Protein AF-A0A6M2AA33-F1 (afdb_monomer)

Foldseek 3Di:
DPDPPVVVVCVVCVVVVVVVVVVVVVVVVVVVVVVVVVVVVLVVLVVLLCVQCPVVVVVDQGDPVSLVSVVVSCVVVVVCLLVPLQSSLVSCVVVLNLVVSLVSLVVNLVVCDPVDPPLVSLLSVLVNCVSVVVLVVSLVSLVVSLVVDDPVCLVSNLVSLVSNLVSCVVVVNVVSNVVSVVVSVPRPCNVVVQVVQPDDPATPVNVSVVPD

Solvent-accessible surface area (backbone atoms only — not comparable to full-atom values): 11752 Å² total; per-residue (Å²): 132,81,78,55,70,67,58,57,52,45,66,78,40,43,68,60,52,51,50,50,50,52,52,51,53,51,51,51,53,51,52,50,51,52,51,53,50,53,54,52,51,50,53,49,47,55,52,50,48,54,56,56,54,47,50,46,76,74,75,40,69,57,52,73,68,48,46,55,54,42,52,58,44,35,74,77,40,61,86,48,42,89,80,41,28,68,59,53,21,53,22,27,46,78,68,72,35,35,82,73,13,45,61,33,47,52,54,49,52,59,74,42,48,86,78,47,56,67,72,61,49,54,53,50,54,30,52,47,29,48,58,72,65,40,47,67,65,23,40,55,49,42,54,56,50,57,79,69,56,54,86,90,38,50,66,58,46,46,54,43,29,53,47,46,25,55,37,24,52,77,69,71,34,62,71,59,18,51,52,34,44,60,50,35,70,70,37,91,53,32,71,72,54,46,62,75,35,63,67,86,93,51,38,55,68,51,64,60,58,76,74,113

Nearest PDB structures (foldseek):
  5dse-assembly1_A  TM=6.129E-01  e=1.299E-01  Homo sapiens
  5z56-assembly1_J  TM=4.951E-01  e=1.529E+00  Homo sapiens
  8i0p-assembly1_J  TM=4.428E-01  e=1.870E+00  Homo sapiens
  4lct-assembly2_D  TM=5.189E-01  e=2.405E+00  Arabidopsis thaliana
  1ya0-assembly1_A  TM=3.259E-01  e=2.529E+00  Homo sapiens

Secondary structure (DSSP, 8-state):
-PPPHHHHHHHHHHHHHHHHHHHHHHHHHHHHHHHHHHHHHHHHHHHHHHHHTHHHHTTPPPPHHHHHHHHHHHHH-GGGHHHHHHHHHHHHHHTT-HHHHHHHHHHHHHHHGGGS-HHHHHHHHHHHHHHTT-HHHHHHHHHHHHHH--GGGHHHHHHHHHHHHHHHHHTT-HHHHHHHHHHHHHSTTHHHHHGGG-STT--HHHHHHTT-

Structure (mmCIF, N/CA/C/O backbone):
data_AF-A0A6M2AA33-F1
#
_entr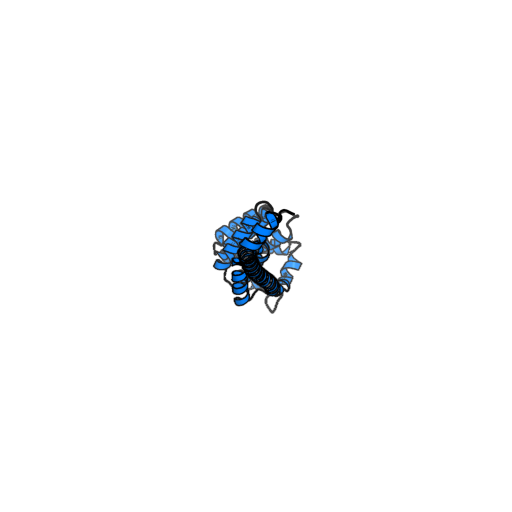y.id   AF-A0A6M2AA33-F1
#
loop_
_atom_site.group_PDB
_atom_site.id
_atom_site.type_symbol
_atom_site.label_atom_id
_atom_site.label_alt_id
_atom_site.label_comp_id
_atom_site.label_asym_id
_atom_site.label_entity_id
_atom_site.label_seq_id
_atom_site.pdbx_PDB_ins_code
_atom_site.Cartn_x
_atom_site.Cartn_y
_atom_site.Cartn_z
_atom_site.occupancy
_atom_site.B_iso_or_equiv
_atom_site.auth_seq_id
_atom_site.auth_comp_id
_atom_site.auth_asym_id
_atom_site.auth_atom_id
_atom_site.pdbx_PDB_model_num
ATOM 1 N N . MET A 1 1 ? 47.224 24.848 -67.887 1.00 54.09 1 MET A N 1
ATOM 2 C CA . MET A 1 1 ? 46.163 24.772 -66.863 1.00 54.09 1 MET A CA 1
ATOM 3 C C . MET A 1 1 ? 46.565 23.657 -65.926 1.00 54.09 1 MET A C 1
ATOM 5 O O . MET A 1 1 ? 46.450 22.503 -66.313 1.00 54.09 1 MET A O 1
ATOM 9 N N . ASP A 1 2 ? 47.144 24.000 -64.777 1.00 67.44 2 ASP A N 1
ATOM 10 C CA . ASP A 1 2 ? 47.536 22.997 -63.789 1.00 67.44 2 ASP A CA 1
ATOM 11 C C . ASP A 1 2 ? 46.277 22.327 -63.248 1.00 67.44 2 ASP A C 1
ATOM 13 O O . ASP A 1 2 ? 45.377 22.988 -62.723 1.00 67.44 2 ASP A O 1
ATOM 17 N N . GLU A 1 3 ? 46.196 21.011 -63.436 1.00 64.12 3 GLU A N 1
ATOM 18 C CA . GLU A 1 3 ? 45.145 20.188 -62.860 1.00 64.12 3 GLU A CA 1
ATOM 19 C C . GLU A 1 3 ? 45.137 20.434 -61.348 1.00 64.12 3 GLU A C 1
ATOM 21 O O . GLU A 1 3 ? 46.143 20.253 -60.655 1.00 64.12 3 GLU A O 1
ATOM 26 N N . ASN A 1 4 ? 44.009 20.932 -60.844 1.00 82.69 4 ASN A N 1
ATOM 27 C CA . ASN A 1 4 ? 43.891 21.364 -59.465 1.00 82.69 4 ASN A CA 1
ATOM 28 C C . ASN A 1 4 ? 44.248 20.191 -58.533 1.00 82.69 4 ASN A C 1
ATOM 30 O O . ASN A 1 4 ? 43.625 19.131 -58.614 1.00 82.69 4 ASN A O 1
ATOM 34 N N . LYS A 1 5 ? 45.242 20.362 -57.648 1.00 83.19 5 LYS A N 1
ATOM 35 C CA . LYS A 1 5 ? 45.753 19.306 -56.747 1.00 83.19 5 LYS A CA 1
ATOM 36 C C . LYS A 1 5 ? 44.637 18.604 -55.962 1.00 83.19 5 LYS A C 1
ATOM 38 O O . LYS A 1 5 ? 44.730 17.405 -55.707 1.00 83.19 5 LYS A O 1
ATOM 43 N N . TYR A 1 6 ? 43.561 19.329 -55.650 1.00 81.94 6 TYR A N 1
ATOM 44 C CA . TYR A 1 6 ? 42.357 18.783 -55.022 1.00 81.94 6 TYR A CA 1
ATOM 45 C C . TYR A 1 6 ? 41.650 17.726 -55.879 1.00 81.94 6 TYR A C 1
ATOM 47 O O . TYR A 1 6 ? 41.199 16.719 -55.346 1.00 81.94 6 TYR A O 1
ATOM 55 N N . PHE A 1 7 ? 41.585 17.915 -57.198 1.00 84.00 7 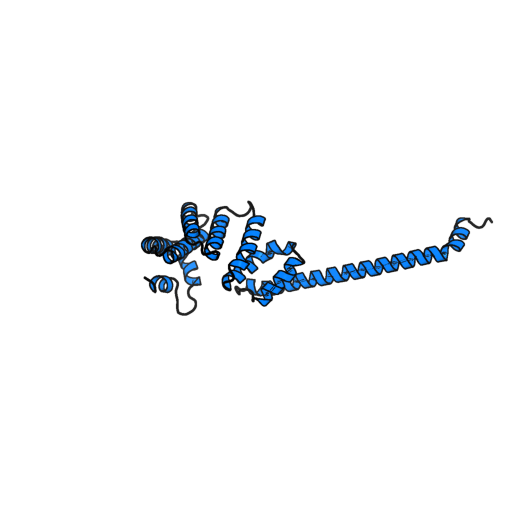PHE A N 1
ATOM 56 C CA . PHE A 1 7 ? 40.904 17.008 -58.123 1.00 84.00 7 PHE A CA 1
ATOM 57 C C . PHE A 1 7 ? 41.659 15.685 -58.280 1.00 84.00 7 PHE A C 1
ATOM 59 O O . PHE A 1 7 ? 41.054 14.614 -58.262 1.00 84.00 7 PHE A O 1
ATOM 66 N N . LYS A 1 8 ? 42.995 15.752 -58.349 1.00 85.31 8 LYS A N 1
ATOM 67 C CA . LYS A 1 8 ? 43.857 14.564 -58.388 1.00 85.31 8 LYS A CA 1
ATOM 68 C C . LYS A 1 8 ? 43.760 13.758 -57.091 1.00 85.31 8 LYS A C 1
ATOM 70 O O . LYS A 1 8 ? 43.534 12.555 -57.138 1.00 85.31 8 LYS A O 1
ATOM 75 N N . PHE A 1 9 ? 43.817 14.435 -55.942 1.00 86.56 9 PHE A N 1
ATOM 76 C CA . PHE A 1 9 ? 43.623 13.796 -54.640 1.00 86.56 9 PHE A CA 1
ATOM 77 C C . PHE A 1 9 ? 42.242 13.138 -54.518 1.00 86.56 9 PHE A C 1
ATOM 79 O O . PHE A 1 9 ? 42.139 11.994 -54.078 1.00 86.56 9 PHE A O 1
ATOM 86 N N . LEU A 1 10 ? 41.177 13.828 -54.947 1.00 85.62 10 LEU A N 1
ATOM 87 C CA . LEU A 1 10 ? 39.830 13.261 -54.927 1.00 85.62 10 LEU A CA 1
ATOM 88 C C . LEU A 1 10 ? 39.758 11.996 -55.776 1.00 85.62 10 LEU A C 1
ATOM 90 O O . LEU A 1 10 ? 39.227 10.999 -55.311 1.00 85.62 10 LEU A O 1
ATOM 94 N N . LYS A 1 11 ? 40.323 12.016 -56.986 1.00 87.06 11 LYS A N 1
ATOM 95 C CA . LYS A 1 11 ? 40.322 10.872 -57.904 1.00 87.06 11 LYS A CA 1
ATOM 96 C C . LYS A 1 11 ? 41.079 9.670 -57.332 1.00 87.06 11 LYS A C 1
ATOM 98 O O . LYS A 1 11 ? 40.571 8.553 -57.408 1.00 87.06 11 LYS A O 1
ATOM 103 N N . ASP A 1 12 ? 42.230 9.906 -56.705 1.00 92.12 12 ASP A N 1
ATOM 104 C CA . ASP A 1 12 ? 43.079 8.853 -56.130 1.00 92.12 12 ASP A CA 1
ATOM 105 C C . ASP A 1 12 ? 42.473 8.233 -54.856 1.00 92.12 12 ASP A C 1
ATOM 107 O O . ASP A 1 12 ? 42.711 7.063 -54.545 1.00 92.12 12 ASP A O 1
ATOM 111 N N . HIS A 1 13 ? 41.650 8.992 -54.125 1.00 91.88 13 HIS A N 1
ATOM 112 C CA . HIS A 1 13 ? 41.056 8.563 -52.855 1.00 91.88 13 HIS A CA 1
ATOM 113 C C . HIS A 1 13 ? 39.532 8.352 -52.896 1.00 91.88 13 HIS A C 1
ATOM 115 O O . HIS A 1 13 ? 38.956 7.951 -51.883 1.00 91.88 13 HIS A O 1
ATOM 121 N N . TRP A 1 14 ? 38.873 8.550 -54.044 1.00 90.88 14 TRP A N 1
ATOM 122 C CA . TRP A 1 14 ? 37.409 8.503 -54.186 1.00 90.88 14 TRP A CA 1
ATOM 123 C C . TRP A 1 14 ? 36.806 7.181 -53.713 1.00 90.88 14 TRP A C 1
ATOM 125 O O . TRP A 1 14 ? 35.816 7.174 -52.987 1.00 90.88 14 TRP A O 1
ATOM 135 N N . SER A 1 15 ? 37.434 6.056 -54.064 1.00 90.56 15 SER A N 1
ATOM 136 C CA . SER A 1 15 ? 36.975 4.725 -53.653 1.00 90.56 15 SER A CA 1
ATOM 137 C C . SER A 1 15 ? 37.014 4.542 -52.135 1.00 90.56 15 SER A C 1
ATOM 139 O O . SER A 1 15 ? 36.068 4.008 -51.565 1.00 90.56 15 SER A O 1
ATOM 141 N N . LYS A 1 16 ? 38.062 5.039 -51.464 1.00 92.50 16 LYS A N 1
ATOM 142 C CA . LYS A 1 16 ? 38.209 4.982 -50.000 1.00 92.50 16 LYS A CA 1
ATOM 143 C C . LYS A 1 16 ? 37.218 5.909 -49.296 1.00 92.50 16 LYS A C 1
ATOM 145 O O . LYS A 1 16 ? 36.658 5.522 -48.275 1.00 92.50 16 LYS A O 1
ATOM 150 N N . LEU A 1 17 ? 36.975 7.099 -49.852 1.00 92.06 17 LEU A N 1
ATOM 151 C CA . LEU A 1 17 ? 35.977 8.043 -49.339 1.00 92.06 17 LEU A CA 1
ATOM 152 C C . LEU A 1 17 ? 34.556 7.483 -49.470 1.00 92.06 17 LEU A C 1
ATOM 154 O O . LEU A 1 17 ? 33.798 7.526 -48.503 1.00 92.06 17 LEU A O 1
ATOM 158 N N . LEU A 1 18 ? 34.218 6.891 -50.620 1.00 92.88 18 LEU A N 1
ATOM 159 C CA . LEU A 1 18 ? 32.941 6.203 -50.823 1.00 92.88 18 LEU A CA 1
ATOM 160 C C . LEU A 1 18 ? 32.764 5.035 -49.853 1.00 92.88 18 LEU A C 1
ATOM 162 O O . LEU A 1 18 ? 31.696 4.902 -49.261 1.00 92.88 18 LEU A O 1
ATOM 166 N N . LEU A 1 19 ? 33.800 4.213 -49.658 1.00 93.62 19 LEU A N 1
ATOM 167 C CA . LEU A 1 19 ? 33.738 3.085 -48.726 1.00 93.62 19 LEU A CA 1
ATOM 168 C C . LEU A 1 19 ? 33.551 3.559 -47.279 1.00 93.62 19 LEU A C 1
ATOM 170 O O . LEU A 1 19 ? 32.743 2.992 -46.549 1.00 93.62 19 LEU A O 1
ATOM 174 N N . GLY A 1 20 ? 34.256 4.623 -46.882 1.00 92.56 20 GLY A N 1
ATOM 175 C CA . GLY A 1 20 ? 34.097 5.250 -45.571 1.00 92.56 20 GLY A CA 1
ATOM 176 C C . GLY A 1 20 ? 32.687 5.804 -45.360 1.00 92.56 20 GLY A C 1
ATOM 177 O O . GLY A 1 20 ? 32.085 5.569 -44.314 1.00 92.56 20 GLY A O 1
ATOM 178 N N . PHE A 1 21 ? 32.124 6.466 -46.373 1.00 94.00 21 PHE A N 1
ATOM 179 C CA . PHE A 1 21 ? 30.750 6.961 -46.334 1.00 94.00 21 PHE A CA 1
ATOM 180 C C . PHE A 1 21 ? 29.724 5.822 -46.237 1.00 94.00 21 PHE A C 1
ATOM 182 O O . PHE A 1 21 ? 28.820 5.882 -45.407 1.00 94.00 21 PHE A O 1
ATOM 189 N N . LEU A 1 22 ? 29.885 4.754 -47.024 1.00 94.06 22 LEU A N 1
ATOM 190 C CA . LEU A 1 22 ? 29.022 3.566 -46.980 1.00 94.06 22 LEU A CA 1
ATOM 191 C C . LEU A 1 22 ? 29.078 2.852 -45.626 1.00 94.06 22 LEU A C 1
ATOM 193 O O . LEU A 1 22 ? 28.038 2.456 -45.095 1.00 94.06 22 LEU A O 1
ATOM 197 N N . ALA A 1 23 ? 30.272 2.713 -45.047 1.00 93.19 23 ALA A N 1
ATOM 198 C CA . ALA A 1 23 ? 30.443 2.143 -43.716 1.00 93.19 23 ALA A CA 1
ATOM 199 C C . ALA A 1 23 ? 29.751 3.006 -42.650 1.00 93.19 23 ALA A C 1
ATOM 201 O O . ALA A 1 23 ? 28.989 2.483 -41.837 1.00 93.19 23 ALA A O 1
ATOM 202 N N . PHE A 1 24 ? 29.937 4.329 -42.699 1.00 94.56 24 PHE A N 1
ATOM 203 C CA . PHE A 1 24 ? 29.270 5.261 -41.790 1.00 94.56 24 PHE A CA 1
ATOM 204 C C . PHE A 1 24 ? 27.740 5.206 -41.921 1.00 94.56 24 PHE A C 1
ATOM 206 O O . PHE A 1 24 ? 27.044 5.083 -40.915 1.00 94.56 24 PHE A O 1
ATOM 213 N N . ALA A 1 25 ? 27.212 5.216 -43.148 1.00 93.44 25 ALA A N 1
ATOM 214 C CA . ALA A 1 25 ? 25.778 5.105 -43.407 1.00 93.44 25 ALA A CA 1
ATOM 215 C C . ALA A 1 25 ? 25.199 3.774 -42.898 1.00 93.44 25 ALA A C 1
ATOM 217 O O . ALA A 1 25 ? 24.106 3.752 -42.335 1.00 93.44 25 ALA A O 1
ATOM 218 N N . SER A 1 26 ? 25.947 2.675 -43.033 1.00 91.25 26 SER A N 1
ATOM 219 C CA . SER A 1 26 ? 25.537 1.357 -42.534 1.00 91.25 26 SER A CA 1
ATOM 220 C C . SER A 1 26 ? 25.468 1.325 -41.007 1.00 91.25 26 SER A C 1
ATOM 222 O O . SER A 1 26 ? 24.480 0.850 -40.452 1.00 91.25 26 SER A O 1
ATOM 224 N N . VAL A 1 27 ? 26.471 1.884 -40.321 1.00 93.25 27 VAL A N 1
ATOM 225 C CA . VAL A 1 27 ? 26.475 2.009 -38.853 1.00 93.25 27 VAL A CA 1
ATOM 226 C C . VAL A 1 27 ? 25.338 2.917 -38.380 1.00 93.25 27 VAL A C 1
ATOM 228 O O . VAL A 1 27 ? 24.640 2.565 -37.431 1.00 93.25 27 VAL A O 1
ATOM 231 N N . ALA A 1 28 ? 25.097 4.039 -39.063 1.00 92.06 28 ALA A N 1
ATOM 232 C CA . ALA A 1 28 ? 23.997 4.947 -38.749 1.00 92.06 28 ALA A CA 1
ATOM 233 C C . ALA A 1 28 ? 22.626 4.264 -38.900 1.00 92.06 28 ALA A C 1
ATOM 235 O O . ALA A 1 28 ? 21.805 4.336 -37.987 1.00 92.06 28 ALA A O 1
ATOM 236 N N . ALA A 1 29 ? 22.402 3.530 -39.995 1.00 90.25 29 ALA A N 1
ATOM 237 C CA . ALA A 1 29 ? 21.167 2.779 -40.219 1.00 90.25 29 ALA A CA 1
ATOM 238 C C . ALA A 1 29 ? 20.959 1.666 -39.174 1.00 90.25 29 ALA A C 1
ATOM 240 O O . ALA A 1 29 ? 19.836 1.428 -38.722 1.00 90.25 29 ALA A O 1
ATOM 241 N N . TRP A 1 30 ? 22.036 0.994 -38.754 1.00 90.06 30 TRP A N 1
ATOM 242 C CA . TRP A 1 30 ? 21.978 -0.028 -37.707 1.00 90.06 30 TRP A CA 1
ATOM 243 C C . TRP A 1 30 ? 21.672 0.579 -36.332 1.00 90.06 30 TRP A C 1
ATOM 245 O O . TRP A 1 30 ? 20.801 0.079 -35.618 1.00 90.06 30 TRP A O 1
ATOM 255 N N . GLY A 1 31 ? 22.316 1.700 -35.994 1.00 86.81 31 GLY A N 1
ATOM 256 C CA . GLY A 1 31 ? 22.050 2.459 -34.771 1.00 86.81 31 GLY A CA 1
ATOM 257 C C . GLY A 1 31 ? 20.616 2.987 -34.711 1.00 86.81 31 GLY A C 1
ATOM 258 O O . GLY A 1 31 ? 19.946 2.843 -33.689 1.00 86.81 31 GLY A O 1
ATOM 259 N N . GLU A 1 32 ? 20.097 3.517 -35.821 1.00 85.38 32 GLU A N 1
ATOM 260 C CA . GLU A 1 32 ? 18.709 3.974 -35.911 1.00 85.38 32 GLU A CA 1
ATOM 261 C C . GLU A 1 32 ? 17.716 2.818 -35.728 1.00 85.38 32 GLU A C 1
ATOM 263 O O . GLU A 1 32 ? 16.722 2.955 -35.010 1.00 85.38 32 GLU A O 1
ATOM 268 N N . ARG A 1 33 ? 17.990 1.653 -36.328 1.00 86.06 33 ARG A N 1
ATOM 269 C CA . ARG A 1 33 ? 17.155 0.457 -36.164 1.00 86.06 33 ARG A CA 1
ATOM 270 C C . ARG A 1 33 ? 17.112 -0.009 -34.708 1.00 86.06 33 ARG A C 1
ATOM 272 O O . ARG A 1 33 ? 16.024 -0.300 -34.206 1.00 86.06 33 ARG A O 1
ATOM 279 N N . LEU A 1 34 ? 18.260 -0.043 -34.030 1.00 84.75 34 LEU A N 1
ATOM 280 C CA . LEU A 1 34 ? 18.336 -0.389 -32.609 1.00 84.75 34 LEU A CA 1
ATOM 281 C C . LEU A 1 34 ? 17.551 0.617 -31.759 1.00 84.75 34 LEU A C 1
ATOM 283 O O . LEU A 1 34 ? 16.689 0.208 -30.980 1.00 84.75 34 LEU A O 1
ATOM 287 N N . TRP A 1 35 ? 17.736 1.922 -31.980 1.00 75.81 35 TRP A N 1
ATOM 288 C CA . TRP A 1 35 ? 16.995 2.956 -31.251 1.00 75.81 35 TRP A CA 1
ATOM 289 C C . TRP A 1 35 ? 15.481 2.827 -31.460 1.00 75.81 35 TRP A C 1
ATOM 291 O O . TRP A 1 35 ? 14.714 2.796 -30.495 1.00 75.81 35 TRP A O 1
ATOM 301 N N . ARG A 1 36 ? 15.021 2.697 -32.709 1.00 77.75 36 ARG A N 1
ATOM 302 C CA . ARG A 1 36 ? 13.590 2.549 -33.019 1.00 77.75 36 ARG A CA 1
ATOM 303 C C . ARG A 1 36 ? 12.986 1.312 -32.359 1.00 77.75 36 ARG A C 1
ATOM 305 O O . ARG A 1 36 ? 11.863 1.396 -31.863 1.00 77.75 36 ARG A O 1
ATOM 312 N N . SER A 1 37 ? 13.716 0.196 -32.315 1.00 74.81 37 SER A N 1
ATOM 313 C CA . SER A 1 37 ? 13.243 -1.024 -31.651 1.00 74.81 37 SER A CA 1
ATOM 314 C C . SER A 1 37 ? 13.042 -0.816 -30.145 1.00 74.81 37 SER A C 1
ATOM 316 O O . SER A 1 37 ? 11.952 -1.084 -29.642 1.00 74.81 37 SER A O 1
ATOM 318 N N . HIS A 1 38 ? 14.012 -0.202 -29.457 1.00 75.69 38 HIS A N 1
ATOM 319 C CA . HIS A 1 38 ? 13.897 0.129 -28.034 1.00 75.69 38 HIS A CA 1
ATOM 320 C C . HIS A 1 38 ? 12.766 1.122 -27.753 1.00 75.69 38 HIS A C 1
ATOM 322 O O . HIS A 1 38 ? 11.994 0.927 -26.817 1.00 75.69 38 HIS A O 1
ATOM 328 N N . LYS A 1 39 ? 12.610 2.158 -28.588 1.00 77.38 39 LYS A N 1
ATOM 329 C CA . LYS A 1 39 ? 11.526 3.140 -28.439 1.00 77.38 39 LYS A CA 1
ATOM 330 C C . LYS A 1 39 ? 10.148 2.503 -28.631 1.00 77.38 39 LYS A C 1
ATOM 332 O O . LYS A 1 39 ? 9.214 2.826 -27.905 1.00 77.38 39 LYS A O 1
ATOM 337 N N . THR A 1 40 ? 10.023 1.588 -29.592 1.00 82.69 40 THR A N 1
ATOM 338 C CA . THR A 1 40 ? 8.765 0.872 -29.851 1.00 82.69 40 THR A CA 1
ATOM 339 C C . THR A 1 40 ? 8.406 -0.032 -28.677 1.00 82.69 40 THR A C 1
ATOM 341 O O . THR A 1 40 ? 7.270 0.008 -28.215 1.00 82.69 40 THR A O 1
ATOM 344 N N . GLN A 1 41 ? 9.378 -0.780 -28.152 1.00 85.38 41 GLN A N 1
ATOM 345 C CA . GLN A 1 41 ? 9.170 -1.646 -26.995 1.00 85.38 41 GLN A CA 1
ATOM 346 C C . GLN A 1 41 ? 8.809 -0.848 -25.737 1.00 85.38 41 GLN A C 1
ATOM 348 O O . GLN A 1 41 ? 7.858 -1.191 -25.048 1.00 85.38 41 GLN A O 1
ATOM 353 N N . SER A 1 42 ? 9.505 0.259 -25.474 1.00 85.88 42 SER A N 1
ATOM 354 C CA . SER A 1 42 ? 9.192 1.143 -24.348 1.00 85.88 42 SER A CA 1
ATOM 355 C C . SER A 1 42 ? 7.762 1.691 -24.442 1.00 85.88 42 SER A C 1
ATOM 357 O O . SER A 1 42 ? 7.003 1.592 -23.483 1.00 85.88 42 SER A O 1
ATOM 359 N N . ASN A 1 43 ? 7.331 2.161 -25.619 1.00 88.44 43 ASN A N 1
ATOM 360 C CA . ASN A 1 43 ? 5.949 2.610 -25.829 1.00 88.44 43 ASN A CA 1
ATOM 361 C C . ASN A 1 43 ? 4.917 1.494 -25.577 1.00 88.44 43 ASN A C 1
ATOM 363 O O . ASN A 1 43 ? 3.854 1.758 -25.012 1.00 88.44 43 ASN A O 1
ATOM 367 N N . GLN A 1 44 ? 5.222 0.261 -25.992 1.00 91.75 44 GLN A N 1
ATOM 368 C CA . GLN A 1 44 ? 4.376 -0.904 -25.727 1.00 91.75 44 GLN A CA 1
ATOM 369 C C . GLN A 1 44 ? 4.294 -1.202 -24.226 1.00 91.75 44 GLN A C 1
ATOM 371 O O . GLN A 1 44 ? 3.191 -1.386 -23.716 1.00 91.75 44 GLN A O 1
ATOM 376 N N . ASP A 1 45 ? 5.421 -1.167 -23.513 1.00 93.00 45 ASP A N 1
ATOM 377 C CA . ASP A 1 45 ? 5.481 -1.382 -22.065 1.00 93.00 45 ASP A CA 1
ATOM 378 C C . ASP A 1 45 ? 4.654 -0.324 -21.302 1.00 93.00 45 ASP A C 1
ATOM 380 O O . ASP A 1 45 ? 3.857 -0.674 -20.430 1.00 93.00 45 ASP A O 1
ATOM 384 N N . TYR A 1 46 ? 4.745 0.964 -21.664 1.00 92.56 46 TYR A N 1
ATOM 385 C CA . TYR A 1 46 ? 3.922 2.022 -21.052 1.00 92.56 46 TYR A CA 1
ATOM 386 C C . TYR A 1 46 ? 2.423 1.842 -21.324 1.00 92.56 46 TYR A C 1
ATOM 388 O O . TYR A 1 46 ? 1.591 2.078 -20.436 1.00 92.56 46 TYR A O 1
ATOM 396 N N . SER A 1 47 ? 2.063 1.445 -22.548 1.00 92.50 47 SER A N 1
ATOM 397 C CA . SER A 1 47 ? 0.673 1.178 -22.921 1.00 92.50 47 SER A CA 1
ATOM 398 C C . SER A 1 47 ? 0.120 -0.016 -22.144 1.00 92.50 47 SER A C 1
ATOM 400 O O . SER A 1 47 ? -0.964 0.082 -21.567 1.00 92.50 47 SER A O 1
ATOM 402 N N . LEU A 1 48 ? 0.901 -1.094 -22.042 1.00 93.31 48 LEU A N 1
ATOM 403 C CA . LEU A 1 48 ? 0.545 -2.286 -21.284 1.00 93.31 48 LEU A CA 1
ATOM 404 C C . LEU A 1 48 ? 0.400 -1.981 -19.791 1.00 93.31 48 LEU A C 1
ATOM 406 O O . LEU A 1 48 ? -0.610 -2.354 -19.204 1.00 93.31 48 LEU A O 1
ATOM 410 N N . ALA A 1 49 ? 1.332 -1.238 -19.186 1.00 93.06 49 ALA A N 1
ATOM 411 C CA . ALA A 1 49 ? 1.197 -0.797 -17.798 1.00 93.06 49 ALA A CA 1
ATOM 412 C C . ALA A 1 49 ? -0.098 -0.001 -17.593 1.00 93.06 49 ALA A C 1
ATOM 414 O O . ALA A 1 49 ? -0.860 -0.259 -16.667 1.00 93.06 49 ALA A O 1
ATOM 415 N N . THR A 1 50 ? -0.397 0.940 -18.489 1.00 92.12 50 THR A N 1
ATOM 416 C CA . THR A 1 50 ? -1.632 1.733 -18.399 1.00 92.12 50 THR A CA 1
ATOM 417 C C . THR A 1 50 ? -2.879 0.850 -18.453 1.00 92.12 50 THR A C 1
ATOM 419 O O . THR A 1 50 ? -3.810 1.076 -17.683 1.00 92.12 50 THR A O 1
ATOM 422 N N . HIS A 1 51 ? -2.877 -0.174 -19.309 1.00 91.69 51 HIS A N 1
ATOM 423 C CA . HIS A 1 51 ? -3.963 -1.146 -19.403 1.00 91.69 51 HIS A CA 1
ATOM 424 C C . HIS A 1 51 ? -4.080 -2.017 -18.143 1.00 91.69 51 HIS A C 1
ATOM 426 O O . HIS A 1 51 ? -5.176 -2.155 -17.607 1.00 91.69 51 HIS A O 1
ATOM 432 N N . ILE A 1 52 ? -2.964 -2.551 -17.632 1.00 91.38 52 ILE A N 1
ATOM 433 C CA . ILE A 1 52 ? -2.921 -3.351 -16.395 1.00 91.38 52 ILE A CA 1
ATOM 434 C C . ILE A 1 52 ? -3.560 -2.579 -15.238 1.00 91.38 52 ILE A C 1
ATOM 436 O O . ILE A 1 52 ? -4.432 -3.093 -14.549 1.00 91.38 52 ILE A O 1
ATOM 440 N N . PHE A 1 53 ? -3.178 -1.315 -15.054 1.00 92.81 53 PHE A N 1
ATOM 441 C CA . PHE A 1 53 ? -3.667 -0.503 -13.942 1.00 92.81 53 PHE A CA 1
ATOM 442 C C . PHE A 1 53 ? -5.021 0.178 -14.206 1.00 92.81 53 PHE A C 1
ATOM 444 O O . PHE A 1 53 ? -5.442 1.000 -13.386 1.00 92.81 53 PHE A O 1
ATOM 451 N N . ALA A 1 54 ? -5.696 -0.122 -15.322 1.00 89.31 54 ALA A N 1
ATOM 452 C CA . ALA A 1 54 ? -7.022 0.413 -15.627 1.00 89.31 54 ALA A CA 1
ATOM 453 C C . ALA A 1 54 ? -8.129 -0.272 -14.810 1.00 89.31 54 ALA A C 1
ATOM 455 O O . ALA A 1 54 ? -9.060 0.408 -14.385 1.00 89.31 54 ALA A O 1
ATOM 456 N N . SER A 1 55 ? -8.020 -1.579 -14.537 1.00 80.31 55 SER A N 1
ATOM 457 C CA . SER A 1 55 ? -8.964 -2.297 -13.659 1.00 80.31 55 SER A CA 1
ATOM 458 C C . SER A 1 55 ? -8.933 -1.749 -12.233 1.00 80.31 55 SER A C 1
ATOM 460 O O . SER A 1 55 ? -9.979 -1.483 -11.650 1.00 80.31 55 SER A O 1
ATOM 462 N N . PHE A 1 56 ? -7.740 -1.418 -11.731 1.00 85.62 56 PHE A N 1
ATOM 463 C CA . PHE A 1 56 ? -7.577 -0.801 -10.414 1.00 85.62 56 PHE A CA 1
ATOM 464 C C . PHE A 1 56 ? -8.326 0.533 -10.274 1.00 85.62 56 PHE A C 1
ATOM 466 O O . PHE A 1 56 ? -8.813 0.868 -9.199 1.00 85.62 56 PHE A O 1
ATOM 473 N N . GLN A 1 57 ? -8.471 1.303 -11.359 1.00 80.44 57 GLN A N 1
ATOM 474 C CA . GLN A 1 57 ? -9.253 2.550 -11.333 1.00 80.44 57 GLN A CA 1
ATOM 475 C C . GLN A 1 57 ? -10.759 2.308 -11.187 1.00 80.44 57 GLN A C 1
ATOM 477 O O . GLN A 1 57 ? -11.479 3.218 -10.790 1.00 80.44 57 GLN A O 1
ATOM 482 N N . LYS A 1 58 ? -11.229 1.097 -11.497 1.00 83.62 58 LYS A N 1
ATOM 483 C CA . LYS A 1 58 ? -12.622 0.676 -11.329 1.00 83.62 58 LYS A CA 1
ATOM 484 C C . LYS A 1 58 ? -12.899 0.084 -9.942 1.00 83.62 58 LYS A C 1
ATOM 486 O O . LYS A 1 58 ? -14.020 -0.335 -9.696 1.00 83.62 58 LYS A O 1
ATOM 491 N N . GLY A 1 59 ? -11.904 0.063 -9.050 1.00 80.50 59 GLY A N 1
ATOM 492 C CA . GLY A 1 59 ? -12.023 -0.488 -7.696 1.00 80.50 59 GLY A CA 1
ATOM 493 C C . GLY A 1 59 ? -11.687 -1.977 -7.584 1.00 80.50 59 GLY A C 1
ATOM 494 O O . GLY A 1 59 ? -11.785 -2.536 -6.498 1.00 80.50 59 GLY A O 1
ATOM 495 N N . GLU A 1 60 ? -11.257 -2.618 -8.671 1.00 85.62 60 GLU A N 1
ATOM 496 C CA . GLU A 1 60 ? -10.906 -4.039 -8.669 1.00 85.62 60 GLU A CA 1
ATOM 497 C C . GLU A 1 60 ? -9.408 -4.230 -8.374 1.00 85.62 60 GLU A C 1
ATOM 499 O O . GLU A 1 60 ? -8.571 -3.579 -9.011 1.00 85.62 60 GLU A O 1
ATOM 504 N N . PRO A 1 61 ? -9.020 -5.126 -7.448 1.00 88.50 61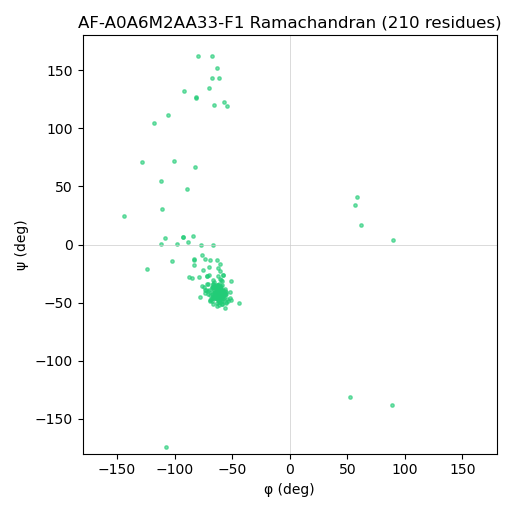 PRO A N 1
ATOM 505 C CA . PRO A 1 61 ? -7.614 -5.459 -7.261 1.00 88.50 61 PRO A CA 1
ATOM 506 C C . PRO A 1 61 ? -7.036 -6.114 -8.524 1.00 88.50 61 PRO A C 1
ATOM 508 O O . PRO A 1 61 ? -7.736 -6.769 -9.296 1.00 88.50 61 PRO A O 1
ATOM 511 N N . LEU A 1 62 ? -5.732 -5.945 -8.744 1.00 92.62 62 LEU A N 1
ATOM 512 C CA . LEU A 1 62 ? -5.043 -6.571 -9.876 1.00 92.62 62 LEU A CA 1
ATOM 513 C C . LEU A 1 62 ? -5.002 -8.093 -9.709 1.00 92.62 62 LEU A C 1
ATOM 515 O O . LEU A 1 62 ? -4.779 -8.567 -8.600 1.00 92.62 62 LEU A O 1
ATOM 519 N N . SER A 1 63 ? -5.131 -8.861 -10.795 1.00 92.62 63 SER A N 1
ATOM 520 C CA . SER A 1 63 ? -4.874 -10.308 -10.742 1.00 92.62 63 SER A CA 1
ATOM 521 C C . SER A 1 63 ? -3.389 -10.599 -10.490 1.00 92.62 63 SER A C 1
ATOM 523 O O . SER A 1 63 ? -2.532 -9.735 -10.704 1.00 92.62 63 SER A O 1
ATOM 525 N N . SER A 1 64 ? -3.058 -11.817 -10.061 1.00 91.50 64 SER A N 1
ATOM 526 C CA . SER A 1 64 ? -1.664 -12.208 -9.826 1.00 91.50 64 SER A CA 1
ATOM 527 C C . SER A 1 64 ? -0.821 -12.119 -11.110 1.00 91.50 64 SER A C 1
ATOM 529 O O . SER A 1 64 ? 0.291 -11.600 -11.075 1.00 91.50 64 SER A O 1
ATOM 531 N N . GLU A 1 65 ? -1.378 -12.488 -12.268 1.00 92.94 65 GLU A N 1
ATOM 532 C CA . GLU A 1 65 ? -0.708 -12.372 -13.575 1.00 92.94 65 GLU A CA 1
ATOM 533 C C . GLU A 1 65 ? -0.477 -10.908 -13.975 1.00 92.94 65 GLU A C 1
ATOM 535 O O . GLU A 1 65 ? 0.545 -10.556 -14.575 1.00 92.94 65 GLU A O 1
ATOM 540 N N . ALA A 1 66 ? -1.433 -10.036 -13.643 1.00 93.94 66 ALA A N 1
ATOM 541 C CA . ALA A 1 66 ? -1.328 -8.605 -13.885 1.00 93.94 66 ALA A CA 1
ATOM 542 C C . ALA A 1 66 ? -0.234 -7.972 -13.012 1.00 93.94 66 ALA A C 1
ATOM 544 O O . ALA A 1 66 ? 0.504 -7.110 -13.495 1.00 93.94 66 ALA A O 1
ATOM 545 N N . ILE A 1 67 ? -0.088 -8.430 -11.763 1.00 94.94 67 ILE A N 1
ATOM 546 C CA . ILE A 1 67 ? 1.005 -8.027 -10.870 1.00 94.94 67 ILE A CA 1
ATOM 547 C C . ILE A 1 67 ? 2.348 -8.469 -11.453 1.00 94.94 67 ILE A C 1
ATOM 549 O O . ILE A 1 67 ? 3.199 -7.616 -11.674 1.00 94.94 67 ILE A O 1
ATOM 553 N N . GLU A 1 68 ? 2.529 -9.746 -11.799 1.00 94.38 68 GLU A N 1
ATOM 554 C CA . GLU A 1 68 ? 3.790 -10.248 -12.375 1.00 94.38 68 GLU A CA 1
ATOM 555 C C . GLU A 1 68 ? 4.188 -9.496 -13.657 1.00 94.38 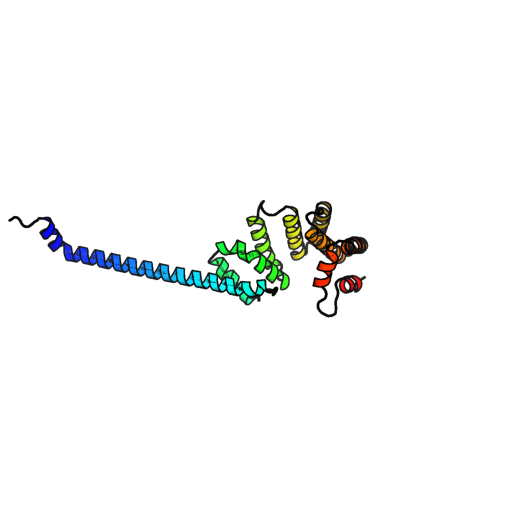68 GLU A C 1
ATOM 557 O O . GLU A 1 68 ? 5.349 -9.119 -13.860 1.00 94.38 68 GLU A O 1
ATOM 562 N N . SER A 1 69 ? 3.204 -9.217 -14.517 1.00 94.31 69 SER A N 1
ATOM 563 C CA . SER A 1 69 ? 3.407 -8.427 -15.733 1.00 94.31 69 SER A CA 1
ATOM 564 C C . SER A 1 69 ? 3.837 -6.995 -15.411 1.00 94.31 69 SER A C 1
ATOM 566 O O . SER A 1 69 ? 4.770 -6.477 -16.029 1.00 94.31 69 SER A O 1
ATOM 568 N N . ALA A 1 70 ? 3.197 -6.357 -14.426 1.00 94.44 70 ALA A N 1
ATOM 569 C CA . ALA A 1 70 ? 3.584 -5.031 -13.965 1.00 94.44 70 ALA A CA 1
ATOM 570 C C . ALA A 1 70 ? 5.006 -5.032 -13.390 1.00 94.44 70 ALA A C 1
ATOM 572 O O . ALA A 1 70 ? 5.807 -4.190 -13.783 1.00 94.44 70 ALA A O 1
ATOM 573 N N . GLU A 1 71 ? 5.363 -5.992 -12.537 1.00 95.00 71 GLU A N 1
ATOM 574 C CA . GLU A 1 71 ? 6.707 -6.109 -11.956 1.00 95.00 71 GLU A CA 1
ATOM 575 C C . GLU A 1 71 ? 7.792 -6.224 -13.037 1.00 95.00 71 GLU A C 1
ATOM 577 O O . GLU A 1 71 ? 8.827 -5.556 -12.967 1.00 95.00 71 GLU A O 1
ATOM 582 N N . SER A 1 72 ? 7.533 -7.004 -14.093 1.00 95.38 72 SER A N 1
ATOM 583 C CA . SER A 1 72 ? 8.433 -7.113 -15.247 1.00 95.38 72 SER A CA 1
ATOM 584 C C . SER A 1 72 ? 8.635 -5.776 -15.968 1.00 95.38 72 SER A C 1
ATOM 586 O O . SER A 1 72 ? 9.754 -5.447 -16.373 1.00 95.38 72 SER A O 1
ATOM 588 N N . ILE A 1 73 ? 7.566 -4.988 -16.115 1.00 95.06 73 ILE A N 1
ATOM 589 C CA . ILE A 1 73 ? 7.616 -3.653 -16.724 1.00 95.06 73 ILE A CA 1
ATOM 590 C C . ILE A 1 73 ? 8.369 -2.678 -15.815 1.00 95.06 73 ILE A C 1
ATOM 592 O O . ILE A 1 73 ? 9.269 -1.989 -16.286 1.00 95.06 73 ILE A O 1
ATOM 596 N N . LEU A 1 74 ? 8.056 -2.644 -14.518 1.00 94.69 74 LEU A N 1
ATOM 597 C CA . LEU A 1 74 ? 8.677 -1.742 -13.542 1.00 94.69 74 LEU A CA 1
ATOM 598 C C . LEU A 1 74 ? 10.183 -2.006 -13.409 1.00 94.69 74 LEU A C 1
ATOM 600 O O . LEU A 1 74 ? 10.966 -1.067 -13.310 1.00 94.69 74 LEU A O 1
ATOM 604 N N . LYS A 1 75 ? 10.615 -3.268 -13.527 1.00 94.69 75 LYS A N 1
ATOM 605 C CA . LYS A 1 75 ? 12.042 -3.619 -13.575 1.00 94.69 75 LYS A CA 1
ATOM 606 C C . LYS A 1 75 ? 12.772 -3.000 -14.775 1.00 94.69 75 LYS A C 1
ATOM 608 O O . LYS A 1 75 ? 13.957 -2.693 -14.669 1.00 94.69 75 LYS A O 1
ATOM 613 N N . LYS A 1 76 ? 12.096 -2.851 -15.918 1.00 94.31 76 LYS A N 1
ATOM 614 C CA . LYS A 1 76 ? 12.651 -2.229 -17.137 1.00 94.31 76 LYS A CA 1
ATOM 615 C C . LYS A 1 76 ? 12.529 -0.706 -17.130 1.00 94.31 76 LYS A C 1
ATOM 617 O O . LYS A 1 76 ? 13.369 -0.044 -17.729 1.00 94.31 76 LYS A O 1
ATOM 622 N N . HIS A 1 77 ? 11.508 -0.186 -16.451 1.00 93.94 77 HIS A N 1
ATOM 623 C CA . HIS A 1 77 ? 11.139 1.231 -16.399 1.00 93.94 77 HIS A CA 1
ATOM 624 C C . HIS A 1 77 ? 10.993 1.684 -14.935 1.00 93.94 77 HIS A C 1
ATOM 626 O O . HIS A 1 77 ? 9.868 1.890 -14.464 1.00 93.94 77 HIS A O 1
ATOM 632 N N . PRO A 1 78 ? 12.102 1.812 -14.173 1.00 93.50 78 PRO A N 1
ATOM 633 C CA . PRO A 1 78 ? 12.044 2.123 -12.745 1.00 93.50 78 PRO A CA 1
ATOM 634 C C . PRO A 1 78 ? 11.375 3.468 -12.424 1.00 93.50 78 PRO A C 1
ATOM 636 O O . PRO A 1 78 ? 10.840 3.667 -11.334 1.00 93.50 78 PRO A O 1
ATOM 639 N N . GLU A 1 79 ? 11.344 4.399 -13.375 1.00 93.38 79 GLU A N 1
ATOM 640 C CA . GLU A 1 79 ? 10.635 5.673 -13.264 1.00 93.38 79 GLU A CA 1
ATOM 641 C C . GLU A 1 79 ? 9.111 5.521 -13.119 1.00 93.38 79 GLU A C 1
ATOM 643 O O . GLU A 1 79 ? 8.430 6.481 -12.755 1.00 93.38 79 GLU A O 1
ATOM 648 N N . LEU A 1 80 ? 8.561 4.327 -13.371 1.00 94.50 80 LEU A N 1
ATOM 649 C CA . LEU A 1 80 ? 7.146 4.016 -13.178 1.00 94.50 80 LEU A CA 1
ATOM 650 C C . LEU A 1 80 ? 6.781 3.649 -11.734 1.00 94.50 80 LEU A C 1
ATOM 652 O O . LEU A 1 80 ? 5.603 3.745 -11.377 1.00 94.50 80 LEU A O 1
ATOM 656 N N . HIS A 1 81 ? 7.755 3.291 -10.892 1.00 94.81 81 HIS A N 1
ATOM 657 C CA . HIS A 1 81 ? 7.522 2.921 -9.490 1.00 94.81 81 HIS A CA 1
ATOM 658 C C . HIS A 1 81 ? 6.688 3.950 -8.701 1.00 94.81 81 HIS A C 1
ATOM 660 O O . HIS A 1 81 ? 5.689 3.562 -8.089 1.00 94.81 81 HIS A O 1
ATOM 666 N N . PRO A 1 82 ? 6.979 5.271 -8.753 1.00 92.75 82 PRO A N 1
ATOM 667 C CA . PRO A 1 82 ? 6.196 6.270 -8.021 1.00 92.75 82 PRO A CA 1
ATOM 668 C C . PRO A 1 82 ? 4.703 6.281 -8.375 1.00 92.75 82 PRO A C 1
ATOM 670 O O . PRO A 1 82 ? 3.884 6.701 -7.563 1.00 92.75 82 PRO A O 1
ATOM 673 N N . LYS A 1 83 ? 4.342 5.841 -9.587 1.00 92.75 83 LYS A N 1
ATOM 674 C CA . LYS A 1 83 ? 2.962 5.856 -10.084 1.00 92.75 83 LYS A CA 1
ATOM 675 C C . LYS A 1 83 ? 2.175 4.599 -9.706 1.00 92.75 83 LYS A C 1
ATOM 677 O O . LYS A 1 83 ? 0.945 4.663 -9.632 1.00 92.75 83 LYS A O 1
ATOM 682 N N . TYR A 1 84 ? 2.849 3.464 -9.525 1.00 94.94 84 TYR A N 1
ATOM 683 C CA . TYR A 1 84 ? 2.192 2.155 -9.509 1.00 94.94 84 TYR A CA 1
ATOM 684 C C . TYR A 1 84 ? 2.425 1.319 -8.250 1.00 94.94 84 TYR A C 1
ATOM 686 O O . TYR A 1 84 ? 1.576 0.479 -7.953 1.00 94.94 84 TYR A O 1
ATOM 694 N N . ASP A 1 85 ? 3.475 1.575 -7.468 1.00 94.69 85 ASP A N 1
ATOM 695 C CA . ASP A 1 85 ? 3.801 0.760 -6.287 1.00 94.69 85 ASP A CA 1
ATOM 696 C C . ASP A 1 85 ? 2.648 0.673 -5.278 1.00 94.69 85 ASP A C 1
ATOM 698 O O . ASP A 1 85 ? 2.354 -0.406 -4.773 1.00 94.69 85 ASP A O 1
ATOM 702 N N . SER A 1 86 ? 1.928 1.772 -5.031 1.00 91.00 86 SER A N 1
ATOM 703 C CA . SER A 1 86 ? 0.781 1.767 -4.110 1.00 91.00 86 SER A CA 1
ATOM 704 C C . SER A 1 86 ? -0.357 0.859 -4.583 1.00 91.00 86 SER A C 1
ATOM 706 O O . SER A 1 86 ? -1.003 0.202 -3.771 1.00 91.00 86 SER A O 1
ATOM 708 N N . LYS A 1 87 ? -0.586 0.771 -5.897 1.00 93.94 87 LYS A N 1
ATOM 709 C CA . LYS A 1 87 ? -1.626 -0.086 -6.487 1.00 93.94 87 LYS A CA 1
ATOM 710 C C . LYS A 1 87 ? -1.242 -1.558 -6.415 1.00 93.94 87 LYS A C 1
ATOM 712 O O . LYS A 1 87 ? -2.095 -2.400 -6.135 1.00 93.94 87 LYS A O 1
ATOM 717 N N . ILE A 1 88 ? 0.039 -1.858 -6.638 1.00 95.38 88 ILE A N 1
ATOM 718 C CA . ILE A 1 88 ? 0.589 -3.206 -6.466 1.00 95.38 88 ILE A CA 1
ATOM 719 C C . ILE A 1 88 ? 0.464 -3.622 -4.999 1.00 95.38 88 ILE A C 1
ATOM 721 O O . ILE A 1 88 ? -0.121 -4.664 -4.718 1.00 95.38 88 ILE A O 1
ATOM 725 N N . ALA A 1 89 ? 0.908 -2.774 -4.066 1.00 94.00 89 ALA A N 1
ATOM 726 C CA . ALA A 1 89 ? 0.817 -3.034 -2.632 1.00 94.00 89 ALA A CA 1
ATOM 727 C C . ALA A 1 89 ? -0.623 -3.323 -2.182 1.00 94.00 89 ALA A C 1
ATOM 729 O O . ALA A 1 89 ? -0.875 -4.335 -1.536 1.00 94.00 89 ALA A O 1
ATOM 730 N N . LEU A 1 90 ? -1.583 -2.473 -2.562 1.00 91.25 90 LEU A N 1
ATOM 731 C CA . LEU A 1 90 ? -2.996 -2.663 -2.217 1.00 91.25 90 LEU A CA 1
ATOM 732 C C . LEU A 1 90 ? -3.574 -3.952 -2.815 1.00 91.25 90 LEU A C 1
ATOM 734 O O . LEU A 1 90 ? -4.308 -4.668 -2.136 1.00 91.25 90 LEU A O 1
ATOM 738 N N . SER A 1 91 ? -3.205 -4.283 -4.054 1.00 93.75 91 SER A N 1
ATOM 739 C CA . SER A 1 91 ? -3.634 -5.535 -4.686 1.00 93.75 91 SER A CA 1
ATOM 740 C C . SER A 1 91 ? -3.063 -6.753 -3.955 1.00 93.75 91 SER A C 1
ATOM 742 O O . SER A 1 91 ? -3.801 -7.695 -3.671 1.00 93.75 91 SER A O 1
ATOM 744 N N . LEU A 1 92 ? -1.789 -6.713 -3.563 1.00 94.06 92 LEU A N 1
ATOM 745 C CA . LEU A 1 92 ? -1.151 -7.773 -2.780 1.00 94.06 92 LEU A CA 1
ATOM 746 C C . LEU A 1 92 ? -1.785 -7.925 -1.390 1.00 94.06 92 LEU A C 1
ATOM 748 O O . LEU A 1 92 ? -2.050 -9.050 -0.971 1.00 94.06 92 LEU A O 1
ATOM 752 N N . PHE A 1 93 ? -2.112 -6.824 -0.704 1.00 89.75 93 PHE A N 1
ATOM 753 C CA . PHE A 1 93 ? -2.854 -6.881 0.561 1.00 89.75 93 PHE A CA 1
ATOM 754 C C . PHE A 1 93 ? -4.235 -7.522 0.391 1.00 89.75 93 PHE A C 1
ATOM 756 O O . PHE A 1 93 ? -4.606 -8.384 1.185 1.00 89.75 93 PHE A O 1
ATOM 763 N N . SER A 1 94 ? -4.975 -7.175 -0.669 1.00 87.56 94 SER A N 1
ATOM 764 C CA . SER A 1 94 ? -6.289 -7.783 -0.940 1.00 87.56 94 SER A CA 1
ATOM 765 C C . SER A 1 94 ? -6.212 -9.297 -1.188 1.00 87.56 94 SER A C 1
ATOM 767 O O . SER A 1 94 ? -7.152 -10.029 -0.888 1.00 87.56 94 SER A O 1
ATOM 769 N N . GLN A 1 95 ? -5.064 -9.773 -1.677 1.00 90.75 95 GLN A N 1
ATOM 770 C CA . GLN A 1 95 ? -4.779 -11.183 -1.952 1.00 90.75 95 GLN A CA 1
ATOM 771 C C . GLN A 1 95 ? -4.099 -11.909 -0.782 1.00 90.75 95 GLN A C 1
ATOM 773 O O . GLN A 1 95 ? -3.725 -13.069 -0.934 1.00 90.75 95 GLN A O 1
ATOM 778 N N . LYS A 1 96 ? -3.952 -11.269 0.390 1.00 89.31 96 LYS A N 1
ATOM 779 C CA . LYS A 1 96 ? -3.257 -11.837 1.564 1.00 89.31 96 LYS A CA 1
ATOM 780 C C . LYS A 1 96 ? -1.798 -12.217 1.266 1.00 89.31 96 LYS A C 1
ATOM 782 O O . LYS A 1 96 ? -1.308 -13.281 1.644 1.00 89.31 96 LYS A O 1
ATOM 787 N N . HIS A 1 97 ? -1.119 -11.360 0.506 1.00 92.31 97 HIS A N 1
ATOM 788 C CA . HIS A 1 97 ? 0.308 -11.447 0.205 1.00 92.31 97 HIS A CA 1
ATOM 789 C C . HIS A 1 97 ? 1.061 -10.292 0.877 1.00 92.31 97 HIS A C 1
ATOM 791 O O . HIS A 1 97 ? 1.768 -9.525 0.221 1.00 92.31 97 HIS A O 1
ATOM 797 N N . GLU A 1 98 ? 0.895 -10.153 2.193 1.00 91.06 98 GLU A N 1
ATOM 798 C CA . GLU A 1 98 ? 1.395 -9.021 2.981 1.00 91.06 98 GLU A CA 1
ATOM 799 C C . GLU A 1 98 ? 2.918 -8.873 2.871 1.00 91.06 98 GLU A C 1
ATOM 801 O O . GLU A 1 98 ? 3.414 -7.776 2.624 1.00 91.06 98 GLU A O 1
ATOM 806 N N . GLU A 1 99 ? 3.658 -9.983 2.947 1.00 91.69 99 GLU A N 1
ATOM 807 C CA . GLU A 1 99 ? 5.126 -9.997 2.851 1.00 91.69 99 GLU A CA 1
ATOM 808 C C . GLU A 1 99 ? 5.640 -9.419 1.524 1.00 91.69 99 GLU A C 1
ATOM 810 O O . GLU A 1 99 ? 6.662 -8.735 1.493 1.00 91.69 99 GLU A O 1
ATOM 815 N N . LYS A 1 100 ? 4.911 -9.644 0.422 1.00 92.88 100 LYS A N 1
ATOM 816 C CA . LYS A 1 100 ? 5.248 -9.068 -0.887 1.00 92.88 100 LYS A CA 1
ATOM 817 C C . LYS A 1 100 ? 4.815 -7.608 -1.003 1.00 92.88 100 LYS A C 1
ATOM 819 O O . LYS A 1 100 ? 5.420 -6.861 -1.764 1.00 92.88 100 LYS A O 1
ATOM 824 N N . ALA A 1 101 ? 3.769 -7.196 -0.285 1.00 94.06 101 ALA A N 1
ATOM 825 C CA . ALA A 1 101 ? 3.233 -5.838 -0.339 1.00 94.06 101 ALA A CA 1
ATOM 826 C C . ALA A 1 101 ? 4.131 -4.825 0.386 1.00 94.06 101 ALA A C 1
ATOM 828 O O . ALA A 1 101 ? 4.310 -3.703 -0.091 1.00 94.06 101 ALA A O 1
ATOM 829 N N . ILE A 1 102 ? 4.703 -5.219 1.528 1.00 92.94 102 ILE A N 1
ATOM 830 C CA . ILE A 1 102 ? 5.463 -4.333 2.421 1.00 92.94 102 ILE A CA 1
ATOM 831 C C . ILE A 1 102 ? 6.614 -3.594 1.709 1.00 92.94 102 ILE A C 1
ATOM 833 O O . ILE A 1 102 ? 6.671 -2.369 1.851 1.00 92.94 102 ILE A O 1
ATOM 837 N N . PRO A 1 103 ? 7.469 -4.240 0.887 1.00 93.75 103 PRO A N 1
ATOM 838 C CA . PRO A 1 103 ? 8.532 -3.539 0.161 1.00 93.75 103 PRO A CA 1
ATOM 839 C C . PRO A 1 103 ? 8.025 -2.394 -0.731 1.00 93.75 103 PRO A C 1
ATOM 841 O O . PRO A 1 103 ? 8.636 -1.327 -0.777 1.00 93.75 103 PRO A O 1
ATOM 844 N N . TYR A 1 104 ? 6.876 -2.565 -1.395 1.00 94.94 104 TYR A N 1
ATOM 845 C CA . TYR A 1 104 ? 6.268 -1.516 -2.226 1.00 94.94 104 TYR A CA 1
ATOM 846 C C . TYR A 1 104 ? 5.767 -0.331 -1.395 1.00 94.94 104 TYR A C 1
ATOM 848 O O . TYR A 1 104 ? 5.874 0.827 -1.818 1.00 94.94 104 TYR A O 1
ATOM 856 N N . VAL A 1 105 ? 5.231 -0.601 -0.200 1.00 93.56 105 VAL A N 1
ATOM 857 C CA . VAL A 1 105 ? 4.806 0.447 0.735 1.00 93.56 105 VAL A CA 1
ATOM 858 C C . VAL A 1 105 ? 6.013 1.215 1.259 1.00 93.56 105 VAL A C 1
ATOM 860 O O . VAL A 1 105 ? 6.014 2.443 1.204 1.00 93.56 105 VAL A O 1
ATOM 863 N N . GLN A 1 106 ? 7.054 0.513 1.712 1.00 92.06 106 GLN A N 1
ATOM 864 C CA . GLN A 1 106 ? 8.285 1.122 2.223 1.00 92.06 106 GLN A CA 1
ATOM 865 C C . GLN A 1 106 ? 8.944 2.010 1.164 1.00 92.06 106 GLN A C 1
ATOM 867 O O . GLN A 1 106 ? 9.180 3.190 1.422 1.00 92.06 106 GLN A O 1
ATOM 872 N N . ALA A 1 107 ? 9.104 1.508 -0.064 1.00 92.69 107 ALA A N 1
ATOM 873 C CA . ALA A 1 107 ? 9.644 2.294 -1.171 1.00 92.69 107 ALA A CA 1
ATOM 874 C C . ALA A 1 107 ? 8.781 3.533 -1.482 1.00 92.69 107 ALA A C 1
ATOM 876 O O . ALA A 1 107 ? 9.298 4.608 -1.795 1.00 92.69 107 ALA A O 1
ATOM 877 N N . SER A 1 108 ? 7.454 3.419 -1.369 1.00 92.06 108 SER A N 1
ATOM 878 C CA . SER A 1 108 ? 6.544 4.557 -1.550 1.00 92.06 108 SER A CA 1
ATOM 879 C C . SER A 1 108 ? 6.687 5.603 -0.443 1.00 92.06 108 SER A C 1
ATOM 881 O O . SER A 1 108 ? 6.704 6.798 -0.742 1.00 92.06 108 SER A O 1
ATOM 883 N N . LEU A 1 109 ? 6.834 5.174 0.812 1.00 91.31 109 LEU A N 1
ATOM 884 C CA . LEU A 1 109 ? 7.059 6.055 1.960 1.00 91.31 109 LEU A CA 1
ATOM 885 C C . LEU A 1 109 ? 8.410 6.772 1.886 1.00 91.31 109 LEU A C 1
ATOM 887 O O . LEU A 1 109 ? 8.487 7.967 2.173 1.00 91.31 109 LEU A O 1
ATOM 891 N N . GLU A 1 110 ? 9.463 6.067 1.475 1.00 91.88 110 GLU A N 1
ATOM 892 C CA . GLU A 1 110 ? 10.795 6.641 1.273 1.00 91.88 110 GLU A CA 1
ATOM 893 C C . GLU A 1 110 ? 10.778 7.724 0.195 1.00 91.88 110 GLU A C 1
ATOM 895 O O . GLU A 1 110 ? 11.253 8.835 0.427 1.00 91.88 110 GLU A O 1
ATOM 900 N N . ARG A 1 111 ? 10.158 7.447 -0.960 1.00 91.69 111 ARG A N 1
ATOM 901 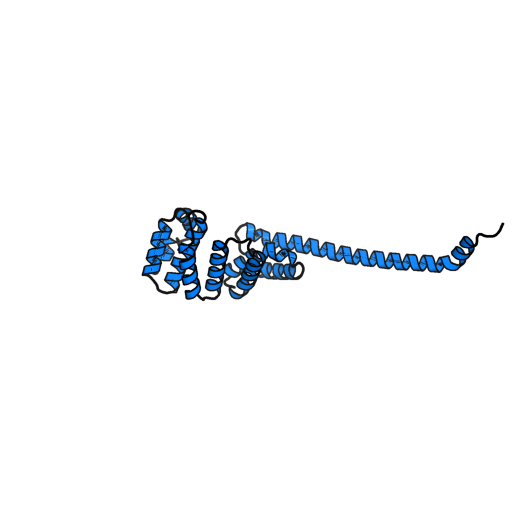C CA . ARG A 1 111 ? 10.045 8.427 -2.053 1.00 91.69 111 ARG A CA 1
ATOM 902 C C . ARG A 1 111 ? 9.180 9.627 -1.697 1.00 91.69 111 ARG A C 1
ATOM 904 O O . ARG A 1 111 ? 9.456 10.732 -2.163 1.00 91.69 111 ARG A O 1
ATOM 911 N N . ALA A 1 112 ? 8.115 9.418 -0.925 1.00 88.69 112 ALA A N 1
ATOM 912 C CA . ALA A 1 112 ? 7.269 10.514 -0.477 1.00 88.69 112 ALA A CA 1
ATOM 913 C C . ALA A 1 112 ? 8.031 11.446 0.481 1.00 88.69 112 ALA A C 1
ATOM 915 O O . ALA A 1 112 ? 7.838 12.663 0.424 1.00 88.69 112 ALA A O 1
ATOM 916 N N . GLY A 1 113 ? 8.933 10.894 1.301 1.00 87.06 113 GLY A N 1
ATOM 917 C CA . GLY A 1 113 ? 9.804 11.657 2.191 1.00 87.06 113 GLY A CA 1
ATOM 918 C C . GLY A 1 113 ? 9.009 12.625 3.069 1.00 87.06 113 GLY A C 1
ATOM 919 O O . GLY A 1 113 ? 7.995 12.253 3.658 1.00 87.06 113 GLY A O 1
ATOM 920 N N . GLU A 1 114 ? 9.450 13.881 3.109 1.00 84.56 114 GLU A N 1
ATOM 921 C CA . GLU A 1 114 ? 8.818 14.963 3.879 1.00 84.56 114 GLU A CA 1
ATOM 922 C C . GLU A 1 114 ? 7.530 15.515 3.242 1.00 84.56 114 GLU A C 1
ATOM 924 O O . GLU A 1 114 ? 6.818 16.297 3.866 1.00 84.56 114 GLU A O 1
ATOM 929 N N . LYS A 1 115 ? 7.198 15.124 2.001 1.00 89.75 115 LYS A N 1
ATOM 930 C CA . LYS A 1 115 ? 5.967 15.586 1.333 1.00 89.75 115 LYS A CA 1
ATOM 931 C C . LYS A 1 115 ? 4.716 14.905 1.880 1.00 89.75 115 LYS A C 1
ATOM 933 O O . LYS A 1 115 ? 3.616 15.423 1.697 1.00 89.75 115 LYS A O 1
ATOM 938 N N . LEU A 1 116 ? 4.866 13.733 2.499 1.00 88.12 116 LEU A N 1
ATOM 939 C CA . LEU A 1 116 ? 3.766 13.043 3.158 1.00 88.12 116 LEU A CA 1
ATOM 940 C C . LEU A 1 116 ? 3.566 13.648 4.543 1.00 88.12 116 LEU A C 1
ATOM 942 O O . LEU A 1 116 ? 4.513 13.708 5.326 1.00 88.12 116 LEU A O 1
ATOM 946 N N . SER A 1 117 ? 2.340 14.068 4.862 1.00 91.19 117 SER A N 1
ATOM 947 C CA . SER A 1 117 ? 2.089 14.602 6.198 1.00 91.19 117 SER A CA 1
ATOM 948 C C . SER A 1 117 ? 2.364 13.528 7.264 1.00 91.19 117 SER A C 1
ATOM 950 O O . SER A 1 117 ? 2.064 12.345 7.035 1.00 91.19 117 SER A O 1
ATOM 952 N N . PRO A 1 118 ? 2.915 13.909 8.433 1.00 93.00 118 PRO A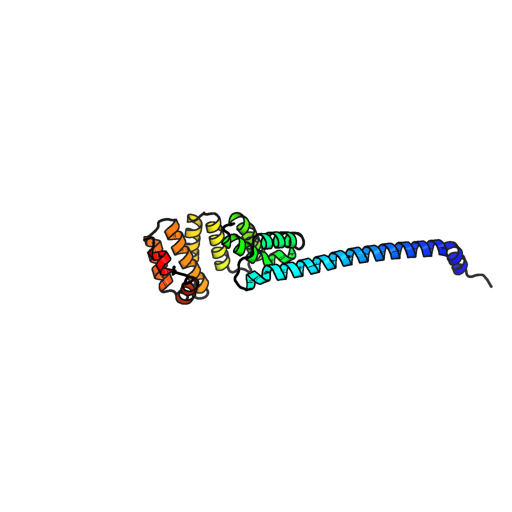 N 1
ATOM 953 C CA . PRO A 1 118 ? 3.257 12.947 9.478 1.00 93.00 118 PRO A CA 1
ATOM 954 C C . PRO A 1 118 ? 2.102 12.006 9.873 1.00 93.00 118 PRO A C 1
ATOM 956 O O . PRO A 1 118 ? 2.348 10.803 9.947 1.00 93.00 118 PRO A O 1
ATOM 959 N N . PRO A 1 119 ? 0.834 12.460 10.003 1.00 95.06 119 PRO A N 1
ATOM 960 C CA . PRO A 1 119 ? -0.274 11.558 10.331 1.00 95.06 119 PRO A CA 1
ATOM 961 C C . PRO A 1 119 ? -0.516 10.441 9.305 1.00 95.06 119 PRO A C 1
ATOM 963 O O . PRO A 1 119 ? -0.754 9.294 9.684 1.00 95.06 119 PRO A O 1
ATOM 966 N N . PHE A 1 120 ? -0.418 10.729 8.000 1.00 93.62 120 PHE A N 1
ATOM 967 C CA . PHE A 1 120 ? -0.568 9.694 6.968 1.00 93.62 120 PHE A CA 1
ATOM 968 C C . PHE A 1 120 ? 0.619 8.732 6.948 1.00 93.62 120 PHE A C 1
ATOM 970 O O . PHE A 1 120 ? 0.438 7.538 6.690 1.00 93.62 120 PHE A O 1
ATOM 977 N N . ARG A 1 121 ? 1.825 9.231 7.242 1.00 93.38 121 ARG A N 1
ATOM 978 C CA . ARG A 1 121 ? 3.015 8.391 7.393 1.00 93.38 121 ARG A CA 1
ATOM 979 C C . ARG A 1 121 ? 2.833 7.404 8.544 1.00 93.38 121 ARG A C 1
ATOM 981 O O . ARG A 1 121 ? 2.959 6.204 8.316 1.00 93.38 121 ARG A O 1
ATOM 988 N N . GLU A 1 122 ? 2.467 7.884 9.731 1.00 94.69 122 GLU A N 1
ATOM 989 C CA . GLU A 1 122 ? 2.246 7.026 10.904 1.00 94.69 122 GLU A CA 1
ATOM 990 C C . GLU A 1 122 ? 1.106 6.034 10.684 1.00 94.69 122 GLU A C 1
ATOM 992 O O . GLU A 1 122 ? 1.240 4.845 10.984 1.00 94.69 122 GLU A O 1
ATOM 997 N N . TYR A 1 123 ? 0.010 6.473 10.060 1.00 95.56 123 TYR A N 1
ATOM 998 C CA . TYR A 1 123 ? -1.073 5.566 9.705 1.00 95.56 123 TYR A CA 1
ATOM 999 C C . TYR A 1 123 ? -0.590 4.444 8.781 1.00 95.56 123 TYR A C 1
ATOM 1001 O O . TYR A 1 123 ? -0.916 3.278 9.008 1.00 95.56 123 TYR A O 1
ATOM 1009 N N . THR A 1 124 ? 0.212 4.768 7.766 1.00 93.06 124 THR A N 1
ATOM 1010 C CA . THR A 1 124 ? 0.728 3.781 6.807 1.00 93.06 124 THR A CA 1
ATOM 1011 C C . THR A 1 124 ? 1.701 2.805 7.467 1.00 93.06 124 THR A C 1
ATOM 1013 O O . THR A 1 124 ? 1.581 1.601 7.253 1.00 93.06 124 THR A O 1
ATOM 1016 N N . LEU A 1 125 ? 2.610 3.290 8.319 1.00 93.19 125 LEU A N 1
ATOM 1017 C CA . LEU A 1 125 ? 3.520 2.434 9.089 1.00 93.19 125 LEU A CA 1
ATOM 1018 C C . LEU A 1 125 ? 2.752 1.476 10.007 1.00 93.19 125 LEU A C 1
ATOM 1020 O O . LEU A 1 125 ? 3.069 0.289 10.058 1.00 93.19 125 LEU A O 1
ATOM 1024 N N . GLY A 1 126 ? 1.685 1.957 10.651 1.00 94.88 126 GLY A N 1
ATOM 1025 C CA . GLY A 1 126 ? 0.779 1.100 11.412 1.00 94.88 126 GLY A CA 1
ATOM 1026 C C . GLY A 1 126 ? 0.143 -0.002 10.557 1.00 94.88 126 GLY A C 1
ATOM 1027 O O . GLY A 1 126 ? 0.066 -1.136 11.011 1.00 94.88 126 GLY A O 1
ATOM 1028 N N . SER A 1 127 ? -0.247 0.273 9.304 1.00 92.25 127 SER A N 1
ATOM 1029 C CA . SER A 1 127 ? -0.748 -0.772 8.390 1.00 92.25 127 SER A CA 1
ATOM 1030 C C . SER A 1 127 ? 0.307 -1.835 8.075 1.00 92.25 127 SER A C 1
ATOM 1032 O O . SER A 1 127 ? -0.038 -3.012 7.997 1.00 92.25 127 SER A O 1
ATOM 1034 N N . CYS A 1 128 ? 1.576 -1.445 7.904 1.00 91.69 128 CYS A N 1
ATOM 1035 C CA . CYS A 1 128 ? 2.662 -2.403 7.673 1.00 91.69 128 CYS A CA 1
ATOM 1036 C C . CYS A 1 128 ? 2.808 -3.365 8.855 1.00 91.69 128 CYS A C 1
ATOM 1038 O O . CYS A 1 128 ? 2.806 -4.573 8.646 1.00 91.69 128 CYS A O 1
ATOM 1040 N N . LEU A 1 129 ? 2.814 -2.843 10.086 1.00 94.69 129 LEU A N 1
ATOM 1041 C CA . LEU A 1 129 ? 2.898 -3.662 11.301 1.00 94.69 129 LEU A CA 1
ATOM 1042 C C . LEU A 1 129 ? 1.735 -4.659 11.416 1.00 94.69 129 LEU A C 1
ATOM 1044 O O . LEU A 1 129 ? 1.929 -5.793 11.848 1.00 94.69 129 LEU A O 1
ATOM 1048 N N . ILE A 1 130 ? 0.529 -4.271 10.984 1.00 92.94 130 ILE A N 1
ATOM 1049 C CA . ILE A 1 130 ? -0.623 -5.186 10.913 1.00 92.94 130 ILE A CA 1
ATOM 1050 C C . ILE A 1 130 ? -0.355 -6.319 9.920 1.00 92.94 130 ILE A C 1
ATOM 1052 O O . ILE A 1 130 ? -0.617 -7.478 10.244 1.00 92.94 130 ILE A O 1
ATOM 1056 N N . GLY A 1 131 ? 0.178 -6.002 8.736 1.00 89.00 131 GLY A N 1
ATOM 1057 C CA . GLY A 1 131 ? 0.557 -6.999 7.730 1.00 89.00 131 GLY A CA 1
ATOM 1058 C C . GLY A 1 131 ? 1.651 -7.954 8.220 1.00 89.00 131 GLY A C 1
ATOM 1059 O O . GLY A 1 131 ? 1.592 -9.153 7.960 1.00 89.00 131 GLY A O 1
ATOM 1060 N N . GLU A 1 132 ? 2.585 -7.446 9.021 1.00 91.06 132 GLU A N 1
ATOM 1061 C CA . GLU A 1 132 ? 3.639 -8.213 9.703 1.00 91.06 132 GLU A CA 1
ATOM 1062 C C . GLU A 1 132 ? 3.130 -8.981 10.935 1.00 91.06 132 GLU A C 1
ATOM 1064 O O . GLU A 1 132 ? 3.895 -9.679 11.599 1.00 91.06 132 GLU A O 1
ATOM 1069 N N . LYS A 1 133 ? 1.832 -8.877 11.253 1.00 93.56 133 LYS A N 1
ATOM 1070 C CA . LYS A 1 133 ? 1.182 -9.476 12.431 1.00 93.56 133 LYS A CA 1
ATOM 1071 C C . LYS A 1 133 ? 1.732 -8.968 13.771 1.00 93.56 133 LYS A C 1
ATOM 1073 O O . LYS A 1 133 ? 1.455 -9.566 14.812 1.00 93.56 133 LYS A O 1
ATOM 1078 N N . ASN A 1 134 ? 2.443 -7.842 13.776 1.00 96.50 134 ASN A N 1
ATOM 1079 C CA . ASN A 1 134 ? 2.882 -7.143 14.981 1.00 96.50 134 ASN A CA 1
ATOM 1080 C C . ASN A 1 134 ? 1.742 -6.258 15.519 1.00 96.50 134 ASN A C 1
ATOM 1082 O O . ASN A 1 134 ? 1.781 -5.027 15.481 1.00 96.50 134 ASN A O 1
ATOM 1086 N N . TYR A 1 135 ? 0.668 -6.910 15.976 1.00 97.44 135 TYR A N 1
ATOM 1087 C CA . TYR A 1 135 ? -0.570 -6.230 16.366 1.00 97.44 135 TYR A CA 1
ATOM 1088 C C . TYR A 1 135 ? -0.407 -5.330 17.591 1.00 97.44 135 TYR A C 1
ATOM 1090 O O . TYR A 1 135 ? -1.089 -4.314 17.675 1.00 97.44 135 TYR A O 1
ATOM 1098 N N . GLN A 1 136 ? 0.483 -5.692 18.519 1.00 98.25 136 GLN A N 1
ATOM 1099 C CA . GLN A 1 136 ? 0.723 -4.917 19.734 1.00 98.25 136 GLN A CA 1
ATOM 1100 C C . GLN A 1 136 ? 1.357 -3.560 19.402 1.00 98.25 136 GLN A C 1
ATOM 1102 O O . GLN A 1 136 ? 0.806 -2.528 19.773 1.00 98.25 136 GLN A O 1
ATOM 1107 N N . GLU A 1 137 ? 2.446 -3.540 18.625 1.00 98.06 137 GLU A N 1
ATOM 1108 C CA . GLU A 1 137 ? 3.073 -2.276 18.215 1.00 98.06 137 GLU A CA 1
ATOM 1109 C C . GLU A 1 137 ? 2.146 -1.464 17.297 1.00 98.06 137 GLU A C 1
ATOM 1111 O O . GLU A 1 137 ? 2.038 -0.243 17.432 1.00 98.06 137 GLU A O 1
ATOM 1116 N N . ALA A 1 138 ? 1.424 -2.130 16.386 1.00 98.12 138 ALA A N 1
ATOM 1117 C CA . ALA A 1 138 ? 0.436 -1.465 15.539 1.00 98.12 138 ALA A CA 1
ATOM 1118 C C . ALA A 1 138 ? -0.647 -0.757 16.368 1.00 98.12 138 ALA A C 1
ATOM 1120 O O . ALA A 1 138 ? -1.086 0.336 16.006 1.00 98.12 138 ALA A O 1
ATOM 1121 N N . PHE A 1 139 ? -1.076 -1.382 17.467 1.00 98.38 139 PHE A N 1
ATOM 1122 C CA . PHE A 1 139 ? -2.086 -0.847 18.369 1.00 98.38 139 PHE A CA 1
ATOM 1123 C C . PHE A 1 139 ? -1.562 0.368 19.138 1.00 98.38 139 PHE A C 1
ATOM 1125 O O . PHE A 1 139 ? -2.197 1.418 19.108 1.00 98.38 139 PHE A O 1
ATOM 1132 N N . GLU A 1 140 ? -0.371 0.271 19.731 1.00 98.19 140 GLU A N 1
ATOM 1133 C CA . GLU A 1 140 ? 0.268 1.379 20.454 1.00 98.19 140 GLU A CA 1
ATOM 1134 C C . GLU A 1 140 ? 0.471 2.605 19.555 1.00 98.19 140 GLU A C 1
ATOM 1136 O O . GLU A 1 140 ? 0.137 3.731 19.928 1.00 98.19 140 GLU A O 1
ATOM 1141 N N . ARG A 1 141 ? 0.937 2.397 18.318 1.00 98.06 141 ARG A N 1
ATOM 1142 C CA . ARG A 1 141 ? 1.055 3.484 17.336 1.00 98.06 141 ARG A CA 1
ATOM 1143 C C . ARG A 1 141 ? -0.291 4.076 16.952 1.00 98.06 141 ARG A C 1
ATOM 1145 O O . ARG A 1 141 ? -0.387 5.287 16.768 1.00 98.06 141 ARG A O 1
ATOM 1152 N N . ALA A 1 142 ? -1.321 3.245 16.809 1.00 98.31 142 ALA A N 1
ATOM 1153 C CA . ALA A 1 142 ? -2.661 3.721 16.503 1.00 98.31 142 ALA A CA 1
ATOM 1154 C C . ALA A 1 142 ? -3.240 4.561 17.655 1.00 98.31 142 ALA A C 1
ATOM 1156 O O . ALA A 1 142 ? -3.884 5.570 17.372 1.00 98.31 142 ALA A O 1
ATOM 1157 N N . GLU A 1 143 ? -2.972 4.216 18.921 1.00 98.19 143 GLU A N 1
ATOM 1158 C CA . GLU A 1 143 ? -3.360 5.030 20.086 1.00 98.19 143 GLU A CA 1
ATOM 1159 C C . GLU A 1 143 ? -2.633 6.382 20.090 1.00 98.19 143 GLU A C 1
ATOM 1161 O O . GLU A 1 143 ? -3.266 7.429 20.242 1.00 98.19 143 GLU A O 1
ATOM 1166 N N . ILE A 1 144 ? -1.316 6.380 19.852 1.00 97.75 144 ILE A N 1
ATOM 1167 C CA . ILE A 1 144 ? -0.524 7.615 19.753 1.00 97.75 144 ILE A CA 1
ATOM 1168 C C . ILE A 1 144 ? -1.070 8.501 18.633 1.00 97.75 144 ILE A C 1
ATOM 1170 O O . ILE A 1 144 ? -1.369 9.671 18.870 1.00 97.75 144 ILE A O 1
ATOM 1174 N N . LEU A 1 145 ? -1.252 7.944 17.433 1.00 98.00 145 LEU A N 1
ATOM 1175 C CA . LEU A 1 145 ? -1.796 8.673 16.293 1.00 98.00 145 LEU A CA 1
ATOM 1176 C C . LEU A 1 145 ? -3.182 9.237 16.608 1.00 98.00 145 LEU A C 1
ATOM 1178 O O . LEU A 1 145 ? -3.445 10.392 16.302 1.00 98.00 145 LEU A O 1
ATOM 1182 N N . HIS A 1 146 ? -4.052 8.463 17.254 1.00 97.69 146 HIS A N 1
ATOM 1183 C CA . HIS A 1 146 ? -5.397 8.907 17.608 1.00 97.69 146 HIS A CA 1
ATOM 1184 C C . HIS A 1 146 ? -5.385 10.202 18.437 1.00 97.69 146 HIS A C 1
ATOM 1186 O O . HIS A 1 146 ? -6.141 11.116 18.127 1.00 97.69 146 HIS A O 1
ATOM 1192 N N . SER A 1 147 ? -4.460 10.334 19.397 1.00 95.62 147 SER A N 1
ATOM 1193 C CA . SER A 1 147 ? -4.291 11.560 20.198 1.00 95.62 147 SER A CA 1
ATOM 1194 C C . SER A 1 147 ? -3.740 12.775 19.432 1.00 95.62 147 SER A C 1
ATOM 1196 O O . SER A 1 147 ? -3.787 13.894 19.939 1.00 95.62 147 SER A O 1
ATOM 1198 N N . GLN A 1 148 ? -3.209 12.568 18.224 1.00 95.56 148 GLN A N 1
ATOM 1199 C CA . GLN A 1 148 ? -2.602 13.606 17.384 1.00 95.56 148 GLN A CA 1
ATOM 1200 C C . GLN A 1 148 ? -3.524 14.076 16.253 1.00 95.56 148 GLN A C 1
ATOM 1202 O O . GLN A 1 148 ? -3.230 15.081 15.605 1.00 95.56 148 GLN A O 1
ATOM 1207 N N . LEU A 1 149 ? -4.600 13.339 15.970 1.00 96.12 149 LEU A N 1
ATOM 1208 C CA . LEU A 1 149 ? -5.524 13.666 14.890 1.00 96.12 149 LEU A CA 1
ATOM 1209 C C . LEU A 1 149 ? -6.513 14.739 15.346 1.00 96.12 149 LEU A C 1
ATOM 1211 O O . LEU A 1 149 ? -7.212 14.582 16.342 1.00 96.12 149 LEU A O 1
ATOM 1215 N N . ASP A 1 150 ? -6.594 15.816 14.573 1.00 90.94 150 ASP A N 1
ATOM 1216 C CA . ASP A 1 150 ? -7.546 16.903 14.771 1.00 90.94 150 ASP A CA 1
ATOM 1217 C C . ASP A 1 150 ? -8.664 16.887 13.707 1.00 90.94 150 ASP A C 1
ATOM 1219 O O . ASP A 1 150 ? -8.765 15.996 12.853 1.00 90.94 150 ASP A O 1
ATOM 1223 N N . GLU A 1 151 ? -9.518 17.912 13.742 1.00 88.25 151 GLU A N 1
ATOM 1224 C CA . GLU A 1 151 ? -10.630 18.109 12.806 1.00 88.25 151 GLU A CA 1
ATOM 1225 C C . GLU A 1 151 ? -10.194 18.243 11.333 1.00 88.25 151 GLU A C 1
ATOM 1227 O O . GLU A 1 151 ? -11.031 18.091 10.440 1.00 88.25 151 GLU A O 1
ATOM 1232 N N . GLN A 1 152 ? -8.918 18.504 11.028 1.00 94.06 152 GLN A N 1
ATOM 1233 C CA . GLN A 1 152 ? -8.422 18.504 9.648 1.00 94.06 152 GLN A CA 1
ATOM 1234 C C . GLN A 1 152 ? -8.383 17.080 9.070 1.00 94.06 152 GLN A C 1
ATOM 1236 O O . GLN A 1 152 ? -8.509 16.893 7.858 1.00 94.06 152 GLN A O 1
ATOM 1241 N N . TYR A 1 153 ? -8.257 16.064 9.926 1.00 95.31 153 TYR A N 1
ATOM 1242 C CA . TYR A 1 153 ? -8.025 14.675 9.541 1.00 95.31 153 TYR A CA 1
ATOM 1243 C C . TYR A 1 153 ? -9.222 13.756 9.813 1.00 95.31 153 TYR A C 1
ATOM 1245 O O . TYR A 1 153 ? -9.033 12.562 10.026 1.00 95.31 153 TYR A O 1
ATOM 1253 N N . LYS A 1 154 ? -10.464 14.259 9.757 1.00 95.12 154 LYS A N 1
ATOM 1254 C CA . LYS A 1 154 ? -11.695 13.493 10.076 1.00 95.12 154 LYS A CA 1
ATOM 1255 C C . LYS A 1 154 ? -11.734 12.091 9.474 1.00 95.12 154 LYS A C 1
ATOM 1257 O O . LYS A 1 154 ? -11.983 11.120 10.179 1.00 95.12 154 LYS A O 1
ATOM 1262 N N . THR A 1 155 ? -11.480 11.960 8.174 1.00 94.94 155 THR A N 1
ATOM 1263 C CA . THR A 1 155 ? -11.515 10.644 7.518 1.00 94.94 155 THR A CA 1
ATOM 1264 C C . THR A 1 155 ? -10.431 9.717 8.057 1.00 94.94 155 THR A C 1
ATOM 1266 O O . THR A 1 155 ? -10.705 8.557 8.348 1.00 94.94 155 THR A O 1
ATOM 1269 N N . LEU A 1 156 ? -9.212 10.228 8.244 1.00 96.25 156 LEU A N 1
ATOM 1270 C CA . LEU A 1 156 ? -8.112 9.458 8.818 1.00 96.25 156 LEU A CA 1
ATOM 1271 C C . LEU A 1 156 ? -8.395 9.071 10.277 1.00 96.25 156 LEU A C 1
ATOM 1273 O O . LEU A 1 156 ? -8.082 7.955 10.673 1.00 96.25 156 LEU A O 1
ATOM 1277 N N . SER A 1 157 ? -9.038 9.954 11.044 1.00 97.44 157 SER A N 1
ATOM 1278 C CA . SER A 1 157 ? -9.473 9.697 12.419 1.00 97.44 157 SER A CA 1
ATOM 1279 C C . SER A 1 157 ? -10.472 8.548 12.486 1.00 97.44 157 SER A C 1
ATOM 1281 O O . SER A 1 157 ? -10.231 7.573 13.195 1.00 97.44 157 SER A O 1
ATOM 1283 N N . ALA A 1 158 ? -11.516 8.571 11.651 1.00 96.62 158 ALA A N 1
ATOM 1284 C CA . ALA A 1 158 ? -12.476 7.469 11.552 1.00 96.62 158 ALA A CA 1
ATOM 1285 C C . ALA A 1 158 ? -11.809 6.139 11.160 1.00 96.62 158 ALA A C 1
ATOM 1287 O O . ALA A 1 158 ? -12.082 5.097 11.755 1.00 96.62 158 ALA A O 1
ATOM 1288 N N . LEU A 1 159 ? -10.899 6.171 10.182 1.00 96.06 159 LEU A N 1
ATOM 1289 C CA . LEU A 1 159 ? -10.156 4.987 9.745 1.00 96.06 159 LEU A CA 1
ATOM 1290 C C . LEU A 1 159 ? -9.202 4.457 10.827 1.00 96.06 159 LEU A C 1
ATOM 1292 O O . LEU A 1 159 ? -8.991 3.247 10.923 1.00 96.06 159 LEU A O 1
ATOM 1296 N N . ASN A 1 160 ? -8.614 5.338 11.637 1.00 98.00 160 ASN A N 1
ATOM 1297 C CA . ASN A 1 160 ? -7.755 4.950 12.751 1.00 98.00 160 ASN A CA 1
ATOM 1298 C C . ASN A 1 160 ? -8.565 4.399 13.934 1.00 98.00 160 ASN A C 1
ATOM 1300 O O . ASN A 1 160 ? -8.151 3.415 14.538 1.00 98.00 160 ASN A O 1
ATOM 1304 N N . LEU A 1 161 ? -9.751 4.946 14.208 1.00 97.50 161 LEU A N 1
ATOM 1305 C CA . LEU A 1 161 ? -10.698 4.376 15.171 1.00 97.50 161 LEU A CA 1
ATOM 1306 C C . LEU A 1 161 ? -11.147 2.972 14.751 1.00 97.50 161 LEU A C 1
ATOM 1308 O O . LEU A 1 161 ? -11.095 2.046 15.556 1.00 97.50 161 LEU A O 1
ATOM 1312 N N . LEU A 1 162 ? -11.499 2.771 13.476 1.00 96.06 162 LEU A N 1
ATOM 1313 C CA . LEU A 1 162 ? -11.824 1.437 12.959 1.00 96.06 162 LEU A CA 1
ATOM 1314 C C . LEU A 1 162 ? -10.649 0.464 13.139 1.00 96.06 162 LEU A C 1
ATOM 1316 O O . LEU A 1 162 ? -10.840 -0.670 13.579 1.00 96.06 162 LEU A O 1
ATOM 1320 N N . ARG A 1 163 ? -9.417 0.911 12.862 1.00 96.62 163 ARG A N 1
ATOM 1321 C CA . ARG A 1 163 ? -8.208 0.124 13.135 1.00 96.62 163 ARG A CA 1
ATOM 1322 C C . ARG A 1 163 ? -8.091 -0.240 14.617 1.00 96.62 163 ARG A C 1
ATOM 1324 O O . ARG A 1 163 ? -7.821 -1.399 14.919 1.00 96.62 163 ARG A O 1
ATOM 1331 N N . LEU A 1 164 ? -8.288 0.713 15.525 1.00 98.06 164 LEU A N 1
ATOM 1332 C CA . LEU A 1 164 ? -8.220 0.483 16.970 1.00 98.06 164 LEU A CA 1
ATOM 1333 C C . LEU A 1 164 ? -9.270 -0.527 17.443 1.00 98.06 164 LEU A C 1
ATOM 1335 O O . LEU A 1 164 ? -8.939 -1.399 18.245 1.00 98.06 164 LEU A O 1
ATOM 1339 N N . VAL A 1 165 ? -10.490 -0.491 16.898 1.00 96.25 165 VAL A N 1
ATOM 1340 C CA . VAL A 1 165 ? -11.523 -1.513 17.145 1.00 96.25 165 VAL A CA 1
ATOM 1341 C C . VAL A 1 165 ? -11.027 -2.899 16.717 1.00 96.25 165 VAL A C 1
ATOM 1343 O O . VAL A 1 165 ? -11.064 -3.846 17.506 1.00 96.25 165 VAL A O 1
ATOM 1346 N N . VAL A 1 166 ? -10.512 -3.023 15.488 1.00 94.25 166 VAL A N 1
ATOM 1347 C CA . VAL A 1 166 ? -10.017 -4.300 14.941 1.00 94.25 166 VAL A CA 1
ATOM 1348 C C . VAL A 1 166 ? -8.833 -4.836 15.751 1.00 94.25 166 VAL A C 1
ATOM 1350 O O . VAL A 1 166 ? -8.788 -6.028 16.062 1.00 94.25 166 VAL A O 1
ATOM 1353 N N . LEU A 1 167 ? -7.880 -3.978 16.112 1.00 96.88 167 LEU A N 1
ATOM 1354 C CA . LEU A 1 167 ? -6.689 -4.370 16.863 1.00 96.88 167 LEU A CA 1
ATOM 1355 C C . LEU A 1 167 ? -7.001 -4.719 18.316 1.00 96.88 167 LEU A C 1
ATOM 1357 O O . LEU A 1 167 ? -6.530 -5.752 18.787 1.00 96.88 167 LEU A O 1
ATOM 1361 N N . SER A 1 168 ? -7.851 -3.942 18.993 1.00 96.94 168 SER A N 1
ATOM 1362 C CA . SER A 1 168 ? -8.309 -4.265 20.354 1.00 96.94 168 SER A CA 1
ATOM 1363 C C . SER A 1 168 ? -8.924 -5.661 20.400 1.00 96.94 168 SER A C 1
ATOM 1365 O O . SER A 1 168 ? -8.600 -6.461 21.275 1.00 96.94 168 SER A O 1
ATOM 1367 N N . ARG A 1 169 ? -9.738 -6.004 19.393 1.00 91.88 169 ARG A N 1
ATOM 1368 C CA . ARG A 1 169 ? -10.306 -7.346 19.248 1.00 91.88 169 ARG A CA 1
ATOM 1369 C C . ARG A 1 169 ? -9.231 -8.415 19.044 1.00 91.88 169 ARG A C 1
ATOM 1371 O O . ARG A 1 169 ? -9.273 -9.452 19.699 1.00 91.88 169 ARG A O 1
ATOM 1378 N N . LYS A 1 170 ? -8.260 -8.186 18.149 1.00 94.44 170 LYS A N 1
ATOM 1379 C CA . LYS A 1 170 ? -7.140 -9.124 17.913 1.00 94.44 170 LYS A CA 1
ATOM 1380 C C . LYS A 1 170 ? -6.304 -9.377 19.167 1.00 94.44 170 LYS A C 1
ATOM 1382 O O . LYS A 1 170 ? -5.773 -10.472 19.313 1.00 94.44 170 LYS A O 1
ATOM 1387 N N . LEU A 1 171 ? -6.220 -8.388 20.053 1.00 96.88 171 LEU A N 1
ATOM 1388 C CA . LEU A 1 171 ? -5.494 -8.444 21.320 1.00 96.88 171 LEU A CA 1
ATOM 1389 C C . LEU A 1 171 ? -6.371 -8.879 22.510 1.00 96.88 171 LEU A C 1
ATOM 1391 O O . LEU A 1 171 ? -5.902 -8.844 23.643 1.00 96.88 171 LEU A O 1
ATOM 1395 N N . ALA A 1 172 ? -7.626 -9.285 22.273 1.00 95.75 172 ALA A N 1
ATOM 1396 C CA . ALA A 1 172 ? -8.597 -9.674 23.303 1.00 95.75 172 ALA A CA 1
ATOM 1397 C C . ALA A 1 172 ? -8.868 -8.587 24.373 1.00 95.75 172 ALA A C 1
ATOM 1399 O O . ALA A 1 172 ? -9.129 -8.887 25.536 1.00 95.75 172 ALA A O 1
ATOM 1400 N N . GLN A 1 173 ? -8.838 -7.312 23.975 1.00 95.44 173 GLN A N 1
ATOM 1401 C CA . GLN A 1 173 ? -9.088 -6.142 24.825 1.00 95.44 173 GLN A CA 1
ATOM 1402 C C . GLN A 1 173 ? -10.521 -5.619 24.624 1.00 95.44 173 GLN A C 1
ATOM 1404 O O . GLN A 1 173 ? -10.737 -4.573 24.008 1.00 95.44 173 GLN A O 1
ATOM 1409 N N . SER A 1 174 ? -11.517 -6.354 25.125 1.00 92.50 174 SER A N 1
ATOM 1410 C CA . SER A 1 174 ? -12.946 -6.068 24.886 1.00 92.50 174 SER A CA 1
ATOM 1411 C C . SER A 1 174 ? -13.400 -4.690 25.385 1.00 92.50 174 SER A C 1
ATOM 1413 O O . SER A 1 174 ? -14.190 -4.022 24.720 1.00 92.50 174 SER A O 1
ATOM 1415 N N . GLU A 1 175 ? -12.871 -4.222 26.518 1.00 94.94 175 GLU A N 1
ATOM 1416 C CA . GLU A 1 175 ? -13.177 -2.889 27.053 1.00 94.94 175 GLU A CA 1
ATOM 1417 C C . GLU A 1 175 ? -12.740 -1.782 26.084 1.00 94.94 175 GLU A C 1
ATOM 1419 O O . GLU A 1 175 ? -13.543 -0.923 25.713 1.00 94.94 175 GLU A O 1
ATOM 1424 N N . LYS A 1 176 ? -11.493 -1.851 25.596 1.00 95.94 176 LYS A N 1
ATOM 1425 C CA . LYS A 1 176 ? -10.968 -0.891 24.618 1.00 95.94 176 LYS A CA 1
ATOM 1426 C C . LYS A 1 176 ? -11.700 -0.977 23.283 1.00 95.94 176 LYS A C 1
ATOM 1428 O O . LYS A 1 176 ? -12.036 0.052 22.705 1.00 95.94 176 LYS A O 1
ATOM 1433 N N . GLN A 1 177 ? -12.006 -2.190 22.822 1.00 94.56 177 GLN A N 1
ATOM 1434 C CA . GLN A 1 177 ? -12.797 -2.399 21.610 1.00 94.56 177 GLN A CA 1
ATOM 1435 C C . GLN A 1 177 ? -14.141 -1.664 21.692 1.00 94.56 177 GLN A C 1
ATOM 1437 O O . GLN A 1 177 ? -14.484 -0.928 20.768 1.00 94.56 177 GLN A O 1
ATOM 1442 N N . ASN A 1 178 ? -14.880 -1.835 22.793 1.00 93.12 178 ASN A N 1
ATOM 1443 C CA . ASN A 1 178 ? -16.174 -1.182 22.993 1.00 93.12 178 ASN A CA 1
ATOM 1444 C C . ASN A 1 178 ? -16.034 0.340 23.071 1.00 93.12 178 ASN A C 1
ATOM 1446 O O . ASN A 1 178 ? -16.808 1.053 22.439 1.00 93.12 178 ASN A O 1
ATOM 1450 N N . MET A 1 179 ? -15.027 0.838 23.789 1.00 97.19 179 MET A N 1
ATOM 1451 C CA . MET A 1 179 ? -14.744 2.271 23.882 1.00 97.19 179 MET A CA 1
ATOM 1452 C C . MET A 1 179 ? -14.536 2.900 22.494 1.00 97.19 179 MET A C 1
ATOM 1454 O O . MET A 1 179 ? -15.259 3.831 22.136 1.00 97.19 179 MET A O 1
ATOM 1458 N N . TYR A 1 180 ? -13.617 2.361 21.684 1.00 97.44 180 TYR A N 1
ATOM 1459 C CA . TYR A 1 180 ? -13.353 2.890 20.340 1.00 97.44 180 TYR A CA 1
ATOM 1460 C C . TYR A 1 180 ? -14.525 2.698 19.386 1.00 97.44 180 TYR A C 1
ATOM 1462 O O . TYR A 1 180 ? -14.725 3.509 18.485 1.00 97.44 180 TYR A O 1
ATOM 1470 N N . TRP A 1 181 ? -15.317 1.642 19.571 1.00 95.69 181 TRP A N 1
ATOM 1471 C CA . TRP A 1 181 ? -16.510 1.422 18.769 1.00 95.69 181 TRP A CA 1
ATOM 1472 C C . TRP A 1 181 ? -17.589 2.473 19.0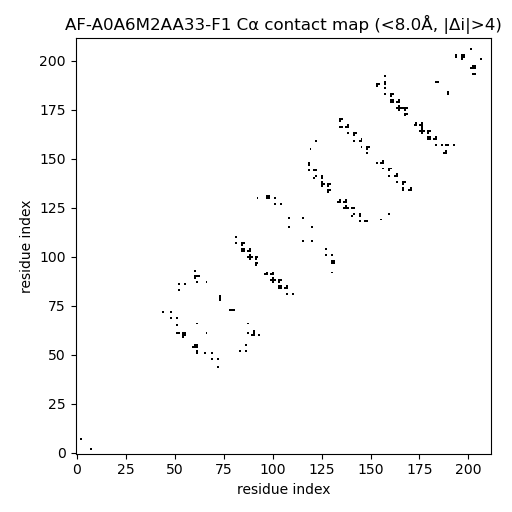41 1.00 95.69 181 TRP A C 1
ATOM 1474 O O . TRP A 1 181 ? -18.151 3.044 18.106 1.00 95.69 181 TRP A O 1
ATOM 1484 N N . GLU A 1 182 ? -17.857 2.780 20.312 1.00 96.31 182 GLU A N 1
ATOM 1485 C CA . GLU A 1 182 ? -18.794 3.843 20.684 1.00 96.31 182 GLU A CA 1
ATOM 1486 C C . GLU A 1 182 ? -18.330 5.219 20.206 1.00 96.31 182 GLU A C 1
ATOM 1488 O O . GLU A 1 182 ? -19.154 6.053 19.824 1.00 96.31 182 GLU A O 1
ATOM 1493 N N . GLU A 1 183 ? -17.022 5.460 20.206 1.00 97.00 183 GLU A N 1
ATOM 1494 C CA . GLU A 1 183 ? -16.447 6.680 19.654 1.00 97.00 183 GLU A CA 1
ATOM 1495 C C . GLU A 1 183 ? -16.600 6.744 18.129 1.00 97.00 183 GLU A C 1
ATOM 1497 O O . GLU A 1 183 ? -17.091 7.744 17.600 1.00 97.00 183 GLU A O 1
ATOM 1502 N N . LEU A 1 184 ? -16.281 5.653 17.425 1.00 95.75 184 LEU A N 1
ATOM 1503 C CA . LEU A 1 184 ? -16.418 5.561 15.975 1.00 95.75 184 LEU A CA 1
ATOM 1504 C C . LEU A 1 184 ? -17.859 5.820 15.525 1.00 95.75 184 LEU A C 1
ATOM 1506 O O . LEU A 1 184 ? -18.059 6.609 14.609 1.00 95.75 184 LEU A O 1
ATOM 1510 N N . LYS A 1 185 ? -18.868 5.249 16.193 1.00 95.12 185 LYS A N 1
ATOM 1511 C CA . LYS A 1 185 ? -20.287 5.477 15.852 1.00 95.12 185 LYS A CA 1
ATOM 1512 C C . LYS A 1 185 ? -20.722 6.940 15.958 1.00 95.12 185 LYS A C 1
ATOM 1514 O O . LYS A 1 185 ? -21.632 7.364 15.250 1.00 95.12 185 LYS A O 1
ATOM 1519 N N . LYS A 1 186 ? -20.104 7.713 16.854 1.00 96.44 186 LYS A N 1
ATOM 1520 C CA . LYS A 1 186 ? -20.385 9.150 17.030 1.00 96.44 186 LYS A CA 1
ATOM 1521 C C . LYS A 1 186 ? -19.615 10.016 16.035 1.00 96.44 186 LYS A C 1
ATOM 1523 O O . LYS A 1 186 ? -19.910 11.204 15.906 1.00 96.44 186 LYS A O 1
ATOM 1528 N N . HIS A 1 187 ? -18.625 9.448 15.352 1.00 96.50 187 HIS A N 1
ATOM 1529 C CA . HIS A 1 187 ? -17.755 10.187 14.458 1.00 96.50 187 HIS A CA 1
ATOM 1530 C C . HIS A 1 187 ? -18.518 10.640 13.190 1.00 96.50 187 HIS A C 1
ATOM 1532 O O . HIS A 1 187 ? -19.181 9.820 12.555 1.00 96.50 187 HIS A O 1
ATOM 1538 N N . PRO A 1 188 ? -18.388 11.902 12.727 1.00 94.94 188 PRO A N 1
ATOM 1539 C CA . PRO A 1 188 ? -19.165 12.428 11.591 1.00 94.94 188 PRO A CA 1
ATOM 1540 C C . PRO A 1 188 ? -19.007 11.666 10.265 1.00 94.94 188 PRO A C 1
ATOM 1542 O O . PRO A 1 188 ? -19.892 11.697 9.418 1.00 94.94 188 PRO A O 1
ATOM 1545 N N . VAL A 1 189 ? -17.865 11.001 10.071 1.00 95.44 189 VAL A N 1
ATOM 1546 C CA . VAL A 1 189 ? -17.553 10.204 8.864 1.00 95.44 189 VAL A CA 1
ATOM 1547 C C . VAL A 1 189 ? -18.146 8.789 8.923 1.00 95.44 189 VAL A C 1
ATOM 1549 O O . VAL A 1 189 ? -18.192 8.107 7.903 1.00 95.44 189 VAL A O 1
ATOM 1552 N N . TYR A 1 190 ? -18.630 8.346 10.087 1.00 93.25 190 TYR A N 1
ATOM 1553 C CA . TYR A 1 190 ? -19.130 6.988 10.285 1.00 93.25 190 TYR A CA 1
ATOM 1554 C C . TYR A 1 190 ? -20.177 6.539 9.260 1.00 93.25 190 TYR A C 1
ATOM 1556 O O . TYR A 1 190 ? -19.982 5.461 8.706 1.00 93.25 190 TYR A O 1
ATOM 1564 N N . PRO A 1 191 ? -21.217 7.329 8.913 1.00 91.50 191 PRO A N 1
ATOM 1565 C CA . PRO A 1 191 ? -22.230 6.875 7.959 1.00 91.50 191 PRO A CA 1
ATOM 1566 C C . PRO A 1 191 ? -21.639 6.514 6.591 1.00 91.50 191 PRO A C 1
ATOM 1568 O O . PRO A 1 191 ? -22.006 5.503 6.001 1.00 91.50 191 PRO A O 1
ATOM 1571 N N . SER A 1 192 ? -20.679 7.312 6.113 1.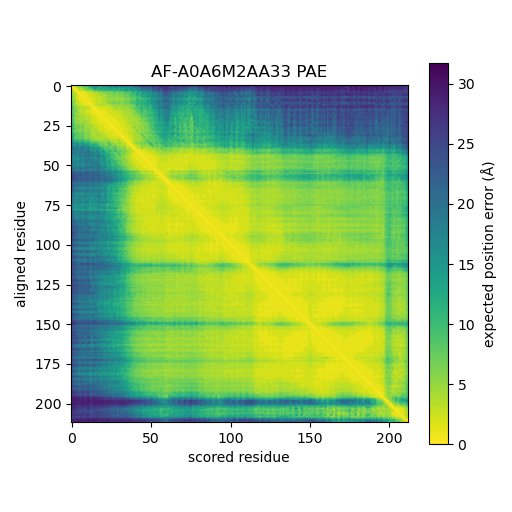00 90.56 192 SER A N 1
ATOM 1572 C CA . SER A 1 192 ? -19.986 7.064 4.845 1.00 90.56 192 SER A CA 1
ATOM 1573 C C . SER A 1 192 ? -19.023 5.884 4.914 1.00 90.56 192 SER A C 1
ATOM 1575 O O . SER A 1 192 ? -18.722 5.291 3.887 1.00 90.56 192 SER A O 1
ATOM 1577 N N . LEU A 1 193 ? -18.484 5.582 6.098 1.00 87.44 193 LEU A N 1
ATOM 1578 C CA . LEU A 1 193 ? -17.609 4.433 6.303 1.00 87.44 193 LEU A CA 1
ATOM 1579 C C . LEU A 1 193 ? -18.424 3.142 6.403 1.00 87.44 193 LEU A C 1
ATOM 1581 O O . LEU A 1 193 ? -18.060 2.159 5.773 1.00 87.44 193 LEU A O 1
ATOM 1585 N N . ALA A 1 194 ? -19.514 3.150 7.170 1.00 86.12 194 ALA A N 1
ATOM 1586 C CA . ALA A 1 194 ? -20.371 1.993 7.405 1.00 86.12 194 ALA A CA 1
ATOM 1587 C C . ALA A 1 194 ? -20.986 1.460 6.104 1.00 86.12 194 ALA A C 1
ATOM 1589 O O . ALA A 1 194 ? -20.974 0.252 5.883 1.00 86.12 194 ALA A O 1
ATOM 1590 N N . SER A 1 195 ? -21.405 2.350 5.198 1.00 83.94 195 SER A N 1
ATOM 1591 C CA . SER A 1 195 ? -21.963 1.962 3.898 1.00 83.94 195 SER A CA 1
ATOM 1592 C C . SER A 1 195 ? -20.983 1.200 2.997 1.00 83.94 195 SER A C 1
ATOM 1594 O O . SER A 1 195 ? -21.418 0.474 2.110 1.00 83.94 195 SER A O 1
ATOM 1596 N N . LEU A 1 196 ? -19.668 1.307 3.230 1.00 78.12 196 LEU A N 1
ATOM 1597 C CA . LEU A 1 196 ? -18.657 0.527 2.500 1.00 78.12 196 LEU A CA 1
ATOM 1598 C C . LEU A 1 196 ? -18.611 -0.947 2.928 1.00 78.12 196 LEU A C 1
ATOM 1600 O O . LEU A 1 196 ? -17.954 -1.747 2.270 1.00 78.12 196 LEU A O 1
ATOM 1604 N N . PHE A 1 197 ? -19.269 -1.300 4.033 1.00 73.12 197 PHE A N 1
ATOM 1605 C CA . PHE A 1 197 ? -19.328 -2.661 4.567 1.00 73.12 197 PHE A CA 1
ATOM 1606 C C . PHE A 1 197 ? -20.709 -3.300 4.379 1.00 73.12 197 PHE A C 1
ATOM 1608 O O . PHE A 1 197 ? -20.925 -4.405 4.856 1.00 73.12 197 PHE A O 1
ATOM 1615 N N . GLU A 1 198 ? -21.642 -2.642 3.688 1.00 59.94 198 GLU A N 1
ATOM 1616 C CA . GLU A 1 198 ? -22.978 -3.176 3.388 1.00 59.94 198 GLU A CA 1
ATOM 1617 C C . GLU A 1 198 ? -22.996 -3.978 2.068 1.00 59.94 198 GLU A C 1
ATOM 1619 O O . GLU A 1 198 ? -23.862 -3.786 1.216 1.00 59.94 198 GLU A O 1
ATOM 1624 N N . GLU A 1 199 ? -22.037 -4.891 1.869 1.00 49.22 199 GLU A N 1
ATOM 1625 C CA . GLU A 1 199 ? -22.050 -5.833 0.739 1.0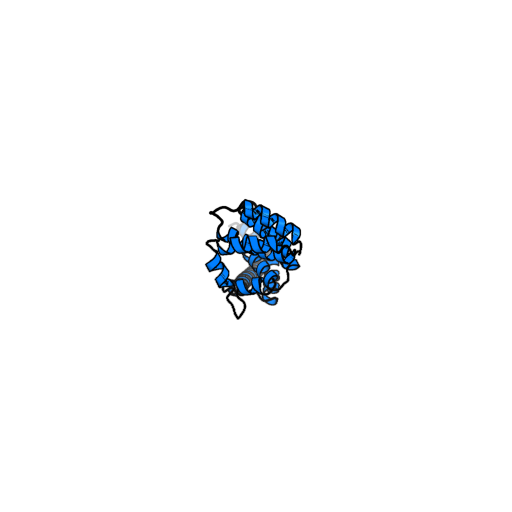0 49.22 199 GLU A CA 1
ATOM 1626 C C . GLU A 1 199 ? -22.417 -7.252 1.216 1.00 49.22 199 GLU A C 1
ATOM 1628 O O . GLU A 1 199 ? -21.653 -7.914 1.919 1.00 49.22 199 GLU A O 1
ATOM 1633 N N . GLY A 1 200 ? -23.599 -7.744 0.818 1.00 59.75 200 GLY A N 1
ATOM 1634 C CA . GLY A 1 200 ? -24.100 -9.078 1.187 1.00 59.75 200 GLY A CA 1
ATOM 1635 C C . GLY A 1 200 ? -24.894 -9.099 2.502 1.00 59.75 200 GLY A C 1
ATOM 1636 O O . GLY A 1 200 ? -25.726 -8.229 2.731 1.00 59.75 200 GLY A O 1
ATOM 1637 N N . GLU A 1 201 ? -24.687 -10.115 3.352 1.00 56.41 201 GLU A N 1
ATOM 1638 C CA . GLU A 1 201 ? -25.447 -10.318 4.608 1.00 56.41 201 GLU A CA 1
ATOM 1639 C C . GLU A 1 201 ? -24.738 -9.805 5.881 1.00 56.41 201 GLU A C 1
ATOM 1641 O O . GLU A 1 201 ? -25.271 -9.948 6.980 1.00 56.41 201 GLU A O 1
ATOM 1646 N N . ILE A 1 202 ? -23.534 -9.229 5.774 1.00 65.38 202 ILE A N 1
ATOM 1647 C CA . ILE A 1 202 ? -22.713 -8.850 6.936 1.00 65.38 202 ILE A CA 1
ATOM 1648 C C . ILE A 1 202 ? -22.491 -7.336 6.933 1.00 65.38 202 ILE A C 1
ATOM 1650 O O . ILE A 1 202 ? -21.655 -6.854 6.184 1.00 65.38 202 ILE A O 1
ATOM 1654 N N . SER A 1 203 ? -23.185 -6.594 7.803 1.00 78.88 203 SER A N 1
ATOM 1655 C CA . SER A 1 203 ? -22.875 -5.180 8.078 1.00 78.88 203 SER A CA 1
ATOM 1656 C C . SER A 1 203 ? -21.692 -5.026 9.042 1.00 78.88 203 SER A C 1
ATOM 1658 O O . SER A 1 203 ? -21.375 -5.957 9.794 1.00 78.88 203 SER A O 1
ATOM 1660 N N . LEU A 1 204 ? -21.079 -3.837 9.100 1.00 77.38 204 LEU A N 1
ATOM 1661 C CA . LEU A 1 204 ? -20.013 -3.533 10.066 1.00 77.38 204 LEU A CA 1
ATOM 1662 C C . LEU A 1 204 ? -20.474 -3.762 11.516 1.00 77.38 204 LEU A C 1
ATOM 1664 O O . LEU A 1 204 ? -19.757 -4.372 12.311 1.00 77.38 204 LEU A O 1
ATOM 1668 N N . GLU A 1 205 ? -21.695 -3.343 11.848 1.00 79.19 205 GLU A N 1
ATOM 1669 C CA . GLU A 1 205 ? -22.316 -3.560 13.156 1.00 79.19 205 GLU A CA 1
ATOM 1670 C C . GLU A 1 205 ? -22.464 -5.053 13.455 1.00 79.19 205 GLU A C 1
ATOM 1672 O O . GLU A 1 205 ? -22.110 -5.502 14.546 1.00 79.19 205 GLU A O 1
ATOM 1677 N N . SER A 1 206 ? -22.947 -5.838 12.486 1.00 81.12 206 SER A N 1
ATOM 1678 C CA . SER A 1 206 ? -23.118 -7.285 12.644 1.00 81.12 206 SER A CA 1
ATOM 1679 C C . SER A 1 206 ? -21.776 -8.014 12.803 1.00 81.12 206 SER A C 1
ATOM 1681 O O . SER A 1 206 ? -21.656 -8.945 13.603 1.00 81.12 206 SER A O 1
ATOM 1683 N N . TRP A 1 207 ? -20.725 -7.559 12.113 1.00 81.50 207 TRP A N 1
ATOM 1684 C CA . TRP A 1 207 ? -19.380 -8.125 12.215 1.00 81.50 207 TRP A CA 1
ATOM 1685 C C . TRP A 1 207 ? -18.755 -7.893 13.596 1.00 81.50 207 TRP A C 1
ATOM 1687 O O . TRP A 1 207 ? -18.067 -8.772 14.131 1.00 81.50 207 TRP A O 1
ATOM 1697 N N . ILE A 1 208 ? -19.020 -6.728 14.190 1.00 77.94 208 ILE A N 1
ATOM 1698 C CA . ILE A 1 208 ? -18.589 -6.402 15.552 1.00 77.94 208 ILE A CA 1
ATOM 1699 C C . ILE A 1 208 ? -19.430 -7.164 16.581 1.00 77.94 208 ILE A C 1
ATOM 1701 O O . ILE A 1 208 ? -18.865 -7.714 17.522 1.00 77.94 208 ILE A O 1
ATOM 1705 N N . ALA A 1 209 ? -20.749 -7.259 16.385 1.00 78.06 209 ALA A N 1
ATOM 1706 C CA . ALA A 1 209 ? -21.666 -7.911 17.323 1.00 78.06 209 ALA A CA 1
ATOM 1707 C C . ALA A 1 209 ? -21.549 -9.446 17.352 1.00 78.06 209 ALA A C 1
ATOM 1709 O O . ALA A 1 209 ? -21.707 -10.049 18.407 1.00 78.06 209 ALA A O 1
ATOM 1710 N N . SER A 1 210 ? -21.252 -10.088 16.218 1.00 72.44 210 SER A N 1
ATOM 1711 C CA . SER A 1 210 ? -21.222 -11.556 16.062 1.00 72.44 210 SER A CA 1
ATOM 1712 C C . SER A 1 210 ? -20.121 -12.285 16.845 1.00 72.44 210 SER A C 1
ATOM 1714 O O . SER A 1 210 ? -20.003 -13.501 16.729 1.00 72.44 210 SER A O 1
ATOM 1716 N N . ASN A 1 211 ? -19.278 -11.571 17.595 1.00 56.75 211 ASN A N 1
ATOM 1717 C CA . ASN A 1 211 ? -18.120 -12.143 18.285 1.00 56.75 211 ASN A CA 1
ATOM 1718 C C . ASN A 1 211 ? -17.838 -11.495 19.653 1.00 56.75 211 ASN A C 1
ATOM 1720 O O . ASN A 1 211 ? -16.691 -11.519 20.108 1.00 56.75 211 ASN A O 1
ATOM 1724 N N . ASN A 1 212 ? -18.874 -10.912 20.264 1.00 50.34 212 ASN A N 1
ATOM 1725 C CA . ASN A 1 212 ? -18.911 -10.579 21.689 1.00 50.34 212 ASN A CA 1
ATOM 1726 C C . ASN A 1 212 ? -19.512 -11.735 22.494 1.00 50.34 212 ASN A C 1
ATOM 1728 O O . ASN A 1 212 ? -20.409 -12.421 21.952 1.00 50.34 212 ASN A O 1
#

Mean predicted aligned error: 9.09 Å

pLDDT: mean 89.84, std 8.98, range [49.22, 98.38]

Sequence (212 aa):
MDENKYFKFLKDHWSKLLLGFLAFASVAAWGERLWRSHKTQSNQDYSLATHIFASFQKGEPLSSEAIESAESILKKHPELHPKYDSKIALSLFSQKHEEKAIPYVQASLERAGEKLSPPFREYTLGSCLIGEKNYQEAFERAEILHSQLDEQYKTLSALNLLRLVVLSRKLAQSEKQNMYWEELKKHPVYPSLASLFEEGEISLESWIASNN

Radius of gyration: 30.01 Å; Cα contacts (8 Å, |Δi|>4): 143; chains: 1; bounding box: 73×37×94 Å